Protein AF-0000000087168568 (afdb_homodimer)

Nearest PDB structures (foldseek):
  6n63-assembly1_A-2  TM=4.384E-01  e=2.753E+00  Bacillus thermotolerans
  8qae-assembly1_A  TM=3.469E-01  e=2.753E+00  synthetic construct
  3sf6-assembly1_A  TM=4.443E-01  e=7.501E+00  Mycolicibacterium smegmatis MC2 155
  2jj3-assembly1_A  TM=2.417E-01  e=4.918E+00  Homo sapiens
  8qae-assembly1_A  TM=5.395E-01  e=1.904E+00  synthetic construct

Structure (mmCIF, N/CA/C/O backbone):
data_AF-0000000087168568-model_v1
#
loop_
_entity.id
_entity.type
_entity.pdbx_description
1 polymer 'CASP-like protein'
#
loop_
_atom_site.group_PDB
_atom_site.id
_atom_site.type_symbol
_atom_site.label_atom_id
_atom_site.label_alt_id
_atom_site.label_comp_id
_atom_site.label_asym_id
_atom_site.label_entity_id
_atom_site.label_seq_id
_atom_site.pdbx_PDB_ins_code
_atom_site.Cartn_x
_atom_site.Cartn_y
_atom_site.Cartn_z
_atom_site.occupancy
_atom_site.B_iso_or_equiv
_atom_site.auth_seq_id
_atom_site.auth_comp_id
_atom_site.auth_asym_id
_atom_site.auth_atom_id
_atom_site.pdbx_PDB_model_num
ATOM 1 N N . MET A 1 1 ? -16.844 28.703 12.289 1 27.48 1 MET A N 1
ATOM 2 C CA . MET A 1 1 ? -17.359 27.781 13.289 1 27.48 1 MET A CA 1
ATOM 3 C C . MET A 1 1 ? -17.828 26.484 12.641 1 27.48 1 MET A C 1
ATOM 5 O O . MET A 1 1 ? -17.672 25.406 13.211 1 27.48 1 MET A O 1
ATOM 9 N N . ALA A 1 2 ? -18.562 26.578 11.523 1 35.03 2 ALA A N 1
ATOM 10 C CA . ALA A 1 2 ? -19.375 25.562 10.859 1 35.03 2 ALA A CA 1
ATOM 11 C C . ALA A 1 2 ? -18.5 24.516 10.188 1 35.03 2 ALA A C 1
ATOM 13 O O . ALA A 1 2 ? -18.891 23.359 10.055 1 35.03 2 ALA A O 1
ATOM 14 N N . PHE A 1 3 ? -17.438 24.906 9.469 1 35 3 PHE A N 1
ATOM 15 C CA . PHE A 1 3 ? -16.531 24.031 8.734 1 35 3 PHE A CA 1
ATOM 16 C C . PHE A 1 3 ? -15.875 23.016 9.672 1 35 3 PHE A C 1
ATOM 18 O O . PHE A 1 3 ? -15.469 21.938 9.242 1 35 3 PHE A O 1
ATOM 25 N N . TRP A 1 4 ? -15.547 23.375 10.961 1 39.78 4 TRP A N 1
ATOM 26 C CA . TRP A 1 4 ? -15.008 22.531 12.031 1 39.78 4 TRP A CA 1
ATOM 27 C C . TRP A 1 4 ? -16 21.453 12.422 1 39.78 4 TRP A C 1
ATOM 29 O O . TRP A 1 4 ? -15.609 20.312 12.727 1 39.78 4 TRP A O 1
ATOM 39 N N . ASN A 1 5 ? -17.328 21.734 12.523 1 45.47 5 ASN A N 1
ATOM 40 C CA . ASN A 1 5 ? -18.391 20.781 12.805 1 45.47 5 ASN A CA 1
ATOM 41 C C . ASN A 1 5 ? -18.625 19.828 11.633 1 45.47 5 ASN A C 1
ATOM 43 O O . ASN A 1 5 ? -19 18.672 11.828 1 45.47 5 ASN A O 1
ATOM 47 N N . SER A 1 6 ? -18.375 20.328 10.281 1 50.66 6 SER A N 1
ATOM 48 C CA . SER A 1 6 ? -18.547 19.656 9 1 50.66 6 SER A CA 1
ATOM 49 C C . SER A 1 6 ? -17.422 18.672 8.742 1 50.66 6 SER A C 1
ATOM 51 O O . SER A 1 6 ? -17.656 17.578 8.219 1 50.66 6 SER A O 1
ATOM 53 N N . PRO A 1 7 ? -16.234 19 9.156 1 58.81 7 PRO A N 1
ATOM 54 C CA . PRO A 1 7 ? -15.148 18.016 9.008 1 58.81 7 PRO A CA 1
ATOM 55 C C . PRO A 1 7 ? -15.383 16.75 9.836 1 58.81 7 PRO A C 1
ATOM 57 O O . PRO A 1 7 ? -15.047 15.648 9.398 1 58.81 7 PRO A O 1
ATOM 60 N N . SER A 1 8 ? -16.234 16.969 10.859 1 78.5 8 SER A N 1
ATOM 61 C CA . SER A 1 8 ? -16.469 15.82 11.719 1 78.5 8 SER A CA 1
ATOM 62 C C . SER A 1 8 ? -17.453 14.852 11.078 1 78.5 8 SER A C 1
ATOM 64 O O . SER A 1 8 ? -17.281 13.633 11.148 1 78.5 8 SER A O 1
ATOM 66 N N . LYS A 1 9 ? -18.5 15.523 10.328 1 86.12 9 LYS A N 1
ATOM 67 C CA . LYS A 1 9 ? -19.469 14.641 9.688 1 86.12 9 LYS A CA 1
ATOM 68 C C . LYS A 1 9 ? -18.828 13.859 8.547 1 86.12 9 LYS A C 1
ATOM 70 O O . LYS A 1 9 ? -19.109 12.672 8.367 1 86.12 9 LYS A O 1
ATOM 75 N N . VAL A 1 10 ? -18.016 14.57 7.797 1 91.38 10 VAL A N 1
ATOM 76 C CA . VAL A 1 10 ? -17.328 13.93 6.676 1 91.38 10 VAL A CA 1
ATOM 77 C C . VAL A 1 10 ? -16.406 12.828 7.191 1 91.38 10 VAL A C 1
ATOM 79 O O . VAL A 1 10 ? -16.391 11.719 6.648 1 91.38 10 VAL A O 1
ATOM 82 N N . THR A 1 11 ? -15.727 13.141 8.25 1 92.94 11 THR A N 1
ATOM 83 C CA . THR A 1 11 ? -14.805 12.164 8.836 1 92.94 11 THR A CA 1
ATOM 84 C C . THR A 1 11 ? -15.562 10.945 9.344 1 92.94 11 THR A C 1
ATOM 86 O O . THR A 1 11 ? -15.156 9.805 9.109 1 92.94 11 THR A O 1
ATOM 89 N N . LEU A 1 12 ? -16.703 11.211 9.922 1 92.75 12 LEU A N 1
ATOM 90 C CA . LEU A 1 12 ? -17.5 10.109 10.461 1 92.75 12 LEU A CA 1
ATOM 91 C C . LEU A 1 12 ? -18.109 9.281 9.328 1 92.75 12 LEU A C 1
ATOM 93 O O . LEU A 1 12 ? -18.172 8.055 9.414 1 92.75 12 LEU A O 1
ATOM 97 N N . SER A 1 13 ? -18.562 9.977 8.391 1 95.5 13 SER A N 1
ATOM 98 C CA . SER A 1 13 ? -19.156 9.273 7.254 1 95.5 13 SER A CA 1
ATOM 99 C C . SER A 1 13 ? -18.109 8.414 6.539 1 95.5 13 SER A C 1
ATOM 101 O O . SER A 1 13 ? -18.391 7.277 6.156 1 95.5 13 SER A O 1
ATOM 103 N N . LEU A 1 14 ? -16.922 8.93 6.387 1 97.44 14 LEU A N 1
ATOM 104 C CA . LEU A 1 14 ? -15.859 8.188 5.715 1 97.44 14 LEU A CA 1
ATOM 105 C C . LEU A 1 14 ? -15.438 6.98 6.539 1 97.44 14 LEU A C 1
ATOM 107 O O . LEU A 1 14 ? -15.156 5.91 5.992 1 97.44 14 LEU A O 1
ATOM 111 N N . ARG A 1 15 ? -15.43 7.145 7.809 1 97.12 15 ARG A N 1
ATOM 112 C CA . ARG A 1 15 ? -15.07 6.02 8.672 1 97.12 15 ARG A CA 1
ATOM 113 C C . ARG A 1 15 ? -16.141 4.941 8.641 1 97.12 15 ARG A C 1
ATOM 115 O O . ARG A 1 15 ? -15.836 3.75 8.578 1 97.12 15 ARG A O 1
ATOM 122 N N . GLY A 1 16 ? -17.344 5.391 8.688 1 96.81 16 GLY A N 1
ATOM 123 C CA . GLY A 1 16 ? -18.438 4.445 8.594 1 96.81 16 GLY A CA 1
ATOM 124 C C . GLY A 1 16 ? -18.453 3.674 7.285 1 96.81 16 GLY A C 1
ATOM 125 O O . GLY A 1 16 ? -18.656 2.457 7.281 1 96.81 16 GLY A O 1
ATOM 126 N N . LEU A 1 17 ? -18.25 4.41 6.223 1 98.19 17 LEU A N 1
ATOM 127 C CA . LEU A 1 17 ? -18.188 3.785 4.902 1 98.19 17 LEU A CA 1
ATOM 128 C C . LEU A 1 17 ? -17.031 2.791 4.82 1 98.19 17 LEU A C 1
ATOM 130 O O . LEU A 1 17 ? -17.188 1.693 4.281 1 98.19 17 LEU A O 1
ATOM 134 N N . SER A 1 18 ? -15.891 3.207 5.336 1 98.56 18 SER A N 1
ATOM 135 C CA . SER A 1 18 ? -14.734 2.316 5.355 1 98.56 18 SER A CA 1
ATOM 136 C C . SER A 1 18 ? -15.055 1.015 6.082 1 98.56 18 SER A C 1
ATOM 138 O O . SER A 1 18 ? -14.742 -0.071 5.586 1 98.56 18 SER A O 1
ATOM 140 N N . VAL A 1 19 ? -15.734 1.103 7.203 1 98.44 19 VAL A N 1
ATOM 141 C CA . VAL A 1 19 ? -16.062 -0.08 7.992 1 98.44 19 VAL A CA 1
ATOM 142 C C . VAL A 1 19 ? -17 -0.982 7.199 1 98.44 19 VAL A C 1
ATOM 144 O O . VAL A 1 19 ? -16.828 -2.203 7.172 1 98.44 19 VAL A O 1
ATOM 147 N N . LEU A 1 20 ? -17.922 -0.393 6.539 1 98.62 20 LEU A N 1
ATOM 148 C CA . LEU A 1 20 ? -18.875 -1.167 5.754 1 98.62 20 LEU A CA 1
ATOM 149 C C . LEU A 1 20 ? -18.172 -1.911 4.621 1 98.62 20 LEU A C 1
ATOM 151 O O . LEU A 1 20 ? -18.422 -3.1 4.406 1 98.62 20 LEU A O 1
ATOM 155 N N . PHE A 1 21 ? -17.328 -1.229 3.912 1 98.88 21 PHE A N 1
ATOM 156 C CA . PHE A 1 21 ? -16.562 -1.864 2.844 1 98.88 21 PHE A CA 1
ATOM 157 C C . PHE A 1 21 ? -15.703 -2.992 3.395 1 98.88 21 PHE A C 1
ATOM 159 O O . PHE A 1 21 ? -15.594 -4.055 2.781 1 98.88 21 PHE A O 1
ATOM 166 N N . LEU A 1 22 ? -15.117 -2.74 4.543 1 98.88 22 LEU A N 1
ATOM 167 C CA . LEU A 1 22 ? -14.195 -3.715 5.113 1 98.88 22 LEU A CA 1
ATOM 168 C C . LEU A 1 22 ? -14.945 -4.949 5.602 1 98.88 22 LEU A C 1
ATOM 170 O O . LEU A 1 22 ? -14.461 -6.074 5.441 1 98.88 22 LEU A O 1
ATOM 174 N N . ILE A 1 23 ? -16.125 -4.746 6.18 1 98.81 23 ILE A N 1
ATOM 175 C CA . ILE A 1 23 ? -16.922 -5.883 6.621 1 98.81 23 ILE A CA 1
ATOM 176 C C . ILE A 1 23 ? -17.344 -6.719 5.41 1 98.81 23 ILE A C 1
ATOM 178 O O . ILE A 1 23 ? -17.203 -7.941 5.422 1 98.81 23 ILE A O 1
ATOM 182 N N . ALA A 1 24 ? -17.75 -6.066 4.406 1 98.81 24 ALA A N 1
ATOM 183 C CA . ALA A 1 24 ? -18.141 -6.773 3.188 1 98.81 24 ALA A CA 1
ATOM 184 C C . ALA A 1 24 ? -16.969 -7.523 2.584 1 98.81 24 ALA A C 1
ATOM 186 O O . ALA A 1 24 ? -17.094 -8.672 2.164 1 98.81 24 ALA A O 1
ATOM 187 N N . SER A 1 25 ? -15.828 -6.898 2.535 1 98.81 25 SER A N 1
ATOM 188 C CA . SER A 1 25 ? -14.625 -7.523 1.995 1 98.81 25 SER A CA 1
ATOM 189 C C . SER A 1 25 ? -14.258 -8.781 2.771 1 98.81 25 SER A C 1
ATOM 191 O O . SER A 1 25 ? -13.984 -9.828 2.178 1 98.81 25 SER A O 1
ATOM 193 N N . THR A 1 26 ? -14.266 -8.688 4.082 1 98.62 26 THR A N 1
ATOM 194 C CA . THR A 1 26 ? -13.852 -9.812 4.922 1 98.62 26 THR A CA 1
ATOM 195 C C . THR A 1 26 ? -14.875 -10.938 4.848 1 98.62 26 THR A C 1
ATOM 197 O O . THR A 1 26 ? -14.508 -12.117 4.828 1 98.62 26 THR A O 1
ATOM 200 N N . ILE A 1 27 ? -16.172 -10.586 4.77 1 98.5 27 ILE A N 1
ATOM 201 C CA . ILE A 1 27 ? -17.219 -11.602 4.652 1 98.5 27 ILE A CA 1
ATOM 202 C C . ILE A 1 27 ? -17.047 -12.359 3.338 1 98.5 27 ILE A C 1
ATOM 204 O O . ILE A 1 27 ? -17.141 -13.594 3.309 1 98.5 27 ILE A O 1
ATOM 208 N N . LEU A 1 28 ? -16.781 -11.641 2.246 1 98.31 28 LEU A N 1
ATOM 209 C CA . LEU A 1 28 ? -16.609 -12.281 0.948 1 98.31 28 LEU A CA 1
ATOM 210 C C . LEU A 1 28 ? -15.461 -13.289 0.995 1 98.31 28 LEU A C 1
ATOM 212 O O . LEU A 1 28 ? -15.562 -14.375 0.417 1 98.31 28 LEU A O 1
ATOM 216 N N . LEU A 1 29 ? -14.391 -12.969 1.719 1 97.38 29 LEU A N 1
ATOM 217 C CA . LEU A 1 29 ? -13.25 -13.875 1.796 1 97.38 29 LEU A CA 1
ATOM 218 C C . LEU A 1 29 ? -13.602 -15.125 2.602 1 97.38 29 LEU A C 1
ATOM 220 O O . LEU A 1 29 ? -13.234 -16.234 2.223 1 97.38 29 LEU A O 1
ATOM 224 N N . ILE A 1 30 ? -14.344 -14.961 3.631 1 96.44 30 ILE A N 1
ATOM 225 C CA . ILE A 1 30 ? -14.68 -16.062 4.527 1 96.44 30 ILE A CA 1
ATOM 226 C C . ILE A 1 30 ? -15.594 -17.047 3.816 1 96.44 30 ILE A C 1
ATOM 228 O O . ILE A 1 30 ? -15.469 -18.266 3.994 1 96.44 30 ILE A O 1
ATOM 232 N N . VAL A 1 31 ? -16.422 -16.562 2.971 1 95.38 31 VAL A N 1
ATOM 233 C CA . VAL A 1 31 ? -17.438 -17.422 2.369 1 95.38 31 VAL A CA 1
ATOM 234 C C . VAL A 1 31 ? -16.906 -18.016 1.065 1 95.38 31 VAL A C 1
ATOM 236 O O . VAL A 1 31 ? -17.469 -18.969 0.53 1 95.38 31 VAL A O 1
ATOM 239 N N . ASP A 1 32 ? -15.859 -17.359 0.549 1 93.88 32 ASP A N 1
ATOM 240 C CA . ASP A 1 32 ? -15.281 -17.812 -0.715 1 93.88 32 ASP A CA 1
ATOM 241 C C . ASP A 1 32 ? -14.594 -19.156 -0.559 1 93.88 32 ASP A C 1
ATOM 243 O O . ASP A 1 32 ? -13.5 -19.25 0.013 1 93.88 32 ASP A O 1
ATOM 247 N N . LYS A 1 33 ? -15.242 -20.141 -1 1 91.31 33 LYS A N 1
ATOM 248 C CA . LYS A 1 33 ? -14.695 -21.5 -0.973 1 91.31 33 LYS A CA 1
ATOM 249 C C . LYS A 1 33 ? -15 -22.234 -2.273 1 91.31 33 LYS A C 1
ATOM 251 O O . LYS A 1 33 ? -15.992 -21.953 -2.945 1 91.31 33 LYS A O 1
ATOM 256 N N . HIS A 1 34 ? -14.008 -22.953 -2.648 1 87.25 34 HIS A N 1
ATOM 257 C CA . HIS A 1 34 ? -14.188 -23.859 -3.775 1 87.25 34 HIS A CA 1
ATOM 258 C C . HIS A 1 34 ? -13.844 -25.297 -3.389 1 87.25 34 HIS A C 1
ATOM 260 O O . HIS A 1 34 ? -12.82 -25.531 -2.734 1 87.25 34 HIS A O 1
ATOM 266 N N . SER A 1 35 ? -14.758 -26.172 -3.604 1 83.38 35 SER A N 1
ATOM 267 C CA . SER A 1 35 ? -14.508 -27.578 -3.33 1 83.38 35 SER A CA 1
ATOM 268 C C . SER A 1 35 ? -14.742 -28.438 -4.574 1 83.38 35 SER A C 1
ATOM 270 O O . SER A 1 35 ? -15.664 -28.172 -5.352 1 83.38 35 SER A O 1
ATOM 272 N N . ASN A 1 36 ? -13.68 -29.219 -4.879 1 75.12 36 ASN A N 1
ATOM 273 C CA . ASN A 1 36 ? -13.859 -30.234 -5.922 1 75.12 36 ASN A CA 1
ATOM 274 C C . ASN A 1 36 ? -13.594 -31.641 -5.395 1 75.12 36 ASN A C 1
ATOM 276 O O . ASN A 1 36 ? -13.523 -31.844 -4.184 1 75.12 36 ASN A O 1
ATOM 280 N N . ASP A 1 37 ? -13.594 -32.625 -6.293 1 70.62 37 ASP A N 1
ATOM 281 C CA . ASP A 1 37 ? -13.445 -34.031 -5.926 1 70.62 37 ASP A CA 1
ATOM 282 C C . ASP A 1 37 ? -12.086 -34.281 -5.273 1 70.62 37 ASP A C 1
ATOM 284 O O . ASP A 1 37 ? -11.922 -35.25 -4.539 1 70.62 37 ASP A O 1
ATOM 288 N N . TYR A 1 38 ? -11.156 -33.375 -5.438 1 67.25 38 TYR A N 1
ATOM 289 C CA . TYR A 1 38 ? -9.789 -33.594 -5.008 1 67.25 38 TYR A CA 1
ATOM 290 C C . TYR A 1 38 ? -9.438 -32.781 -3.781 1 67.25 38 TYR A C 1
ATOM 292 O O . TYR A 1 38 ? -8.375 -32.938 -3.186 1 67.25 38 TYR A O 1
ATOM 300 N N . GLY A 1 39 ? -10.43 -31.906 -3.354 1 75.38 39 GLY A N 1
ATOM 301 C CA . GLY A 1 39 ? -10.156 -31.094 -2.178 1 75.38 39 GLY A CA 1
ATOM 302 C C . GLY A 1 39 ? -10.789 -29.719 -2.24 1 75.38 39 GLY A C 1
ATOM 303 O O . GLY A 1 39 ? -11.609 -29.453 -3.121 1 75.38 39 GLY A O 1
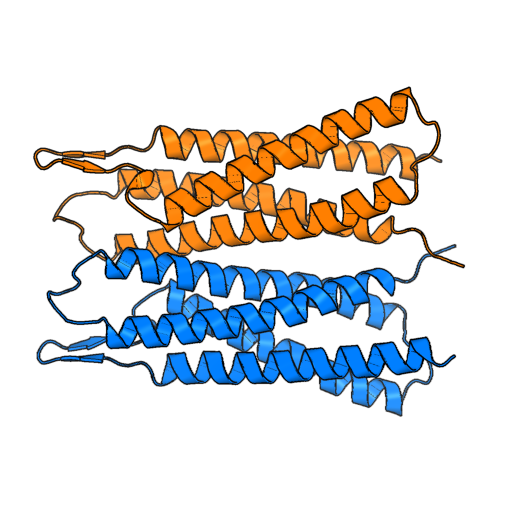ATOM 304 N N . GLY A 1 40 ? -10.625 -29 -1.137 1 82.5 40 GLY A N 1
ATOM 305 C CA . GLY A 1 40 ? -11.211 -27.672 -1.06 1 82.5 40 GLY A CA 1
ATOM 306 C C . GLY A 1 40 ? -10.18 -26.578 -0.839 1 82.5 40 GLY A C 1
ATOM 307 O O . GLY A 1 40 ? -9.125 -26.828 -0.259 1 82.5 40 GLY A O 1
ATOM 308 N N . ILE A 1 41 ? -10.469 -25.562 -1.616 1 86.06 41 ILE A N 1
ATOM 309 C CA . ILE A 1 41 ? -9.609 -24.391 -1.447 1 86.06 41 ILE A CA 1
ATOM 310 C C . ILE A 1 41 ? -10.414 -23.234 -0.846 1 86.06 41 ILE A C 1
ATOM 312 O O . ILE A 1 41 ? -11.586 -23.047 -1.189 1 86.06 41 ILE A O 1
ATOM 316 N N . ASN A 1 42 ? -9.828 -22.688 0.149 1 90.81 42 ASN A N 1
ATOM 317 C CA . ASN A 1 42 ? -10.391 -21.469 0.727 1 90.81 42 ASN A CA 1
ATOM 318 C C . ASN A 1 42 ? -9.344 -20.359 0.839 1 90.81 42 ASN A C 1
ATOM 320 O O . ASN A 1 42 ? -8.234 -20.5 0.323 1 90.81 42 ASN A O 1
ATOM 324 N N . TYR A 1 43 ? -9.773 -19.219 1.459 1 91.12 43 TYR A N 1
ATOM 325 C CA . TYR A 1 43 ? -8.906 -18.047 1.45 1 91.12 43 TYR A CA 1
ATOM 326 C C . TYR A 1 43 ? -7.629 -18.297 2.246 1 91.12 43 TYR A C 1
ATOM 328 O O . TYR A 1 43 ? -6.625 -17.609 2.062 1 91.12 43 TYR A O 1
ATOM 336 N N . THR A 1 44 ? -7.574 -19.328 3.137 1 92.19 44 THR A N 1
ATOM 337 C CA . THR A 1 44 ? -6.414 -19.594 3.979 1 92.19 44 THR A CA 1
ATOM 338 C C . THR A 1 44 ? -5.324 -20.312 3.188 1 92.19 44 THR A C 1
ATOM 340 O O . THR A 1 44 ? -4.188 -20.438 3.65 1 92.19 44 THR A O 1
ATOM 343 N N . TYR A 1 45 ? -5.652 -20.734 2.037 1 90.56 45 TYR A N 1
ATOM 344 C CA . TYR A 1 45 ? -4.688 -21.453 1.216 1 90.56 45 TYR A CA 1
ATOM 345 C C . TYR A 1 45 ? -3.615 -20.516 0.68 1 90.56 45 TYR A C 1
ATOM 347 O O . TYR A 1 45 ? -2.445 -20.891 0.576 1 90.56 45 TYR A O 1
ATOM 355 N N . PHE A 1 46 ? -3.996 -19.312 0.369 1 92.31 46 PHE A N 1
ATOM 356 C CA . PHE A 1 46 ? -3.072 -18.344 -0.212 1 92.31 46 PHE A CA 1
ATOM 357 C C . PHE A 1 46 ? -2.643 -17.312 0.826 1 92.31 46 PHE A C 1
ATOM 359 O O . PHE A 1 46 ? -3.473 -16.812 1.581 1 92.31 46 PHE A O 1
ATOM 366 N N . PHE A 1 47 ? -1.398 -17.016 0.844 1 95.38 47 PHE A N 1
ATOM 367 C CA . PHE A 1 47 ? -0.861 -15.992 1.743 1 95.38 47 PHE A CA 1
ATOM 368 C C . PHE A 1 47 ? -1.495 -14.633 1.468 1 95.38 47 PHE A C 1
ATOM 370 O O . PHE A 1 47 ? -1.875 -13.922 2.398 1 95.38 47 PHE A O 1
ATOM 377 N N . SER A 1 48 ? -1.578 -14.219 0.214 1 96.81 48 SER A N 1
ATOM 378 C CA . SER A 1 48 ? -2.105 -12.914 -0.175 1 96.81 48 SER A CA 1
ATOM 379 C C . SER A 1 48 ? -3.533 -12.727 0.327 1 96.81 48 SER A C 1
ATOM 381 O O . SER A 1 48 ? -3.9 -11.641 0.773 1 96.81 48 SER A O 1
ATOM 383 N N . TYR A 1 49 ? -4.312 -13.82 0.302 1 96.38 49 TYR A N 1
ATOM 384 C CA . TYR A 1 49 ? -5.68 -13.75 0.802 1 96.38 49 TYR A CA 1
ATOM 385 C C . TYR A 1 49 ? -5.699 -13.602 2.318 1 96.38 49 TYR A C 1
ATOM 387 O O . TYR A 1 49 ? -6.488 -12.828 2.863 1 96.38 49 TYR A O 1
ATOM 395 N N . LYS A 1 50 ? -4.855 -14.336 2.945 1 97.38 50 LYS A N 1
ATOM 396 C CA . LYS A 1 50 ? -4.758 -14.227 4.398 1 97.38 50 LYS A CA 1
ATOM 397 C C . LYS A 1 50 ? -4.344 -12.812 4.812 1 97.38 50 LYS A C 1
ATOM 399 O O . LYS A 1 50 ? -4.867 -12.266 5.785 1 97.38 50 LYS A O 1
ATOM 404 N N . TYR A 1 51 ? -3.414 -12.367 4.062 1 98.19 51 TYR A N 1
ATOM 405 C CA . TYR A 1 51 ? -2.943 -11.008 4.32 1 98.19 51 TYR A CA 1
ATOM 406 C C . TYR A 1 51 ? -4.055 -9.992 4.082 1 98.19 51 TYR A C 1
ATOM 408 O O . TYR A 1 51 ? -4.27 -9.094 4.898 1 98.19 51 TYR A O 1
ATOM 416 N N . MET A 1 52 ? -4.746 -10.109 2.99 1 98.19 52 MET A N 1
ATOM 417 C CA . MET A 1 52 ? -5.883 -9.242 2.686 1 98.19 52 MET A CA 1
ATOM 418 C C . MET A 1 52 ? -6.922 -9.289 3.803 1 98.19 52 MET A C 1
ATOM 420 O O . MET A 1 52 ? -7.414 -8.258 4.25 1 98.19 52 MET A O 1
ATOM 424 N N . PHE A 1 53 ? -7.211 -10.516 4.293 1 98.25 53 PHE A N 1
ATOM 425 C CA . PHE A 1 53 ? -8.164 -10.688 5.383 1 98.25 53 PHE A CA 1
ATOM 426 C C . PHE A 1 53 ? -7.672 -9.992 6.648 1 98.25 53 PHE A C 1
ATOM 428 O O . PHE A 1 53 ? -8.422 -9.25 7.281 1 98.25 53 PHE A O 1
ATOM 435 N N . GLY A 1 54 ? -6.43 -10.195 6.945 1 98.62 54 GLY A N 1
ATOM 436 C CA . GLY A 1 54 ? -5.859 -9.586 8.133 1 98.62 54 GLY A CA 1
ATOM 437 C C . GLY A 1 54 ? -5.895 -8.07 8.094 1 98.62 54 GLY A C 1
ATOM 438 O O . GLY A 1 54 ? -6.211 -7.426 9.102 1 98.62 54 GLY A O 1
ATOM 439 N N . THR A 1 55 ? -5.562 -7.496 6.941 1 98.81 55 THR A N 1
ATOM 440 C CA . THR A 1 55 ? -5.594 -6.043 6.828 1 98.81 55 THR A CA 1
ATOM 441 C C . THR A 1 55 ? -7.016 -5.516 6.98 1 98.81 55 THR A C 1
ATOM 443 O O . THR A 1 55 ? -7.23 -4.445 7.551 1 98.81 55 THR A O 1
ATOM 446 N N . GLY A 1 56 ? -8.008 -6.293 6.465 1 98.81 56 GLY A N 1
ATOM 447 C CA . GLY A 1 56 ? -9.398 -5.922 6.66 1 98.81 56 GLY A CA 1
ATOM 448 C C . GLY A 1 56 ? -9.805 -5.875 8.125 1 98.81 56 GLY A C 1
ATOM 449 O O . GLY A 1 56 ? -10.445 -4.918 8.562 1 98.81 56 GLY A O 1
ATOM 450 N N . VAL A 1 57 ? -9.336 -6.832 8.836 1 98.75 57 VAL A N 1
ATOM 451 C CA . VAL A 1 57 ? -9.688 -6.938 10.25 1 98.75 57 VAL A CA 1
ATOM 452 C C . VAL A 1 57 ? -9.055 -5.781 11.031 1 98.75 57 VAL A C 1
ATOM 454 O O . VAL A 1 57 ? -9.711 -5.16 11.867 1 98.75 57 VAL A O 1
ATOM 457 N N . ILE A 1 58 ? -7.836 -5.477 10.703 1 98.75 58 ILE A N 1
ATOM 458 C CA . ILE A 1 58 ? -7.152 -4.359 11.344 1 98.75 58 ILE A CA 1
ATOM 459 C C . ILE A 1 58 ? -7.879 -3.055 11.031 1 98.75 58 ILE A C 1
ATOM 461 O O . ILE A 1 58 ? -8.07 -2.215 11.906 1 98.75 58 ILE A O 1
ATOM 465 N N . GLY A 1 59 ? -8.273 -2.904 9.766 1 98.75 59 GLY A N 1
ATOM 466 C CA . GLY A 1 59 ? -9 -1.707 9.367 1 98.75 59 GLY A CA 1
ATOM 467 C C . GLY A 1 59 ? -10.328 -1.547 10.078 1 98.75 59 GLY A C 1
ATOM 468 O O . GLY A 1 59 ? -10.695 -0.44 10.484 1 98.75 59 GLY A O 1
ATOM 469 N N . ILE A 1 60 ? -11.039 -2.631 10.242 1 98.69 60 ILE A N 1
ATOM 470 C CA . ILE A 1 60 ? -12.312 -2.598 10.945 1 98.69 60 ILE A CA 1
ATOM 471 C C . ILE A 1 60 ? -12.094 -2.166 12.398 1 98.69 60 ILE A C 1
ATOM 473 O O . ILE A 1 60 ? -12.758 -1.256 12.891 1 98.69 60 ILE A O 1
ATOM 477 N N . ALA A 1 61 ? -11.141 -2.842 13.008 1 98.25 61 ALA A N 1
ATOM 478 C CA . ALA A 1 61 ? -10.875 -2.543 14.414 1 98.25 61 ALA A CA 1
ATOM 479 C C . ALA A 1 61 ? -10.492 -1.075 14.602 1 98.25 61 ALA A C 1
ATOM 481 O O . ALA A 1 61 ? -11.047 -0.392 15.469 1 98.25 61 ALA A O 1
ATOM 482 N N . TYR A 1 62 ? -9.688 -0.561 13.75 1 98.12 62 TYR A N 1
ATOM 483 C CA . TYR A 1 62 ? -9.195 0.804 13.898 1 98.12 62 TYR A CA 1
ATOM 484 C C . TYR A 1 62 ? -10.312 1.815 13.656 1 98.12 62 TYR A C 1
ATOM 486 O O . TYR A 1 62 ? -10.516 2.729 14.461 1 98.12 62 TYR A O 1
ATOM 494 N N . ASN A 1 63 ? -10.977 1.663 12.508 1 97.12 63 ASN A N 1
ATOM 495 C CA . ASN A 1 63 ? -12.008 2.631 12.172 1 97.12 63 ASN A CA 1
ATOM 496 C C . ASN A 1 63 ? -13.172 2.58 13.156 1 97.12 63 ASN A C 1
ATOM 498 O O . ASN A 1 63 ? -13.758 3.613 13.484 1 97.12 63 ASN A O 1
ATOM 502 N N . PHE A 1 64 ? -13.406 1.409 13.625 1 94 64 PHE A N 1
ATOM 503 C CA . PHE A 1 64 ? -14.469 1.265 14.617 1 94 64 PHE A CA 1
ATOM 504 C C . PHE A 1 64 ? -14.062 1.917 15.938 1 94 64 PHE A C 1
ATOM 506 O O . PHE A 1 64 ? -14.867 2.611 16.562 1 94 64 PHE A O 1
ATOM 513 N N . LEU A 1 65 ? -12.836 1.747 16.375 1 94.31 65 LEU A N 1
ATOM 514 C CA . LEU A 1 65 ? -12.336 2.379 17.578 1 94.31 65 LEU A CA 1
ATOM 515 C C . LEU A 1 65 ? -12.328 3.898 17.438 1 94.31 65 LEU A C 1
ATOM 517 O O . LEU A 1 65 ? -12.617 4.613 18.406 1 94.31 65 LEU A O 1
ATOM 521 N N . GLN A 1 66 ? -12.055 4.309 16.297 1 93.31 66 GLN A N 1
ATOM 522 C CA . GLN A 1 66 ? -12.031 5.75 16.047 1 93.31 66 GLN A CA 1
ATOM 523 C C . GLN A 1 66 ? -13.438 6.336 16.125 1 93.31 66 GLN A C 1
ATOM 525 O O . GLN A 1 66 ? -13.633 7.449 16.609 1 93.31 66 GLN A O 1
ATOM 530 N N . ILE A 1 67 ? -14.398 5.648 15.656 1 91.12 67 ILE A N 1
ATOM 531 C CA . ILE A 1 67 ? -15.789 6.098 15.734 1 91.12 67 ILE A CA 1
ATOM 532 C C . ILE A 1 67 ? -16.219 6.176 17.203 1 91.12 67 ILE A C 1
ATOM 534 O O . ILE A 1 67 ? -16.812 7.168 17.625 1 91.12 67 ILE A O 1
ATOM 538 N N . ILE A 1 68 ? -15.844 5.223 17.969 1 89.12 68 ILE A N 1
ATOM 539 C CA . ILE A 1 68 ? -16.203 5.191 19.391 1 89.12 68 ILE A CA 1
ATOM 540 C C . ILE A 1 68 ? -15.492 6.316 20.125 1 89.12 68 ILE A C 1
ATOM 542 O O . ILE A 1 68 ? -16.094 7.012 20.953 1 89.12 68 ILE A O 1
ATOM 546 N N . SER A 1 69 ? -14.234 6.434 19.828 1 86.19 69 SER A N 1
ATOM 547 C CA . SER A 1 69 ? -13.438 7.477 20.469 1 86.19 69 SER A CA 1
ATOM 548 C C . SER A 1 69 ? -14 8.859 20.172 1 86.19 69 SER A C 1
ATOM 550 O O . SER A 1 69 ? -14.023 9.727 21.047 1 86.19 69 SER A O 1
ATOM 552 N N . PHE A 1 70 ? -14.359 9.008 18.953 1 81.75 70 PHE A N 1
ATOM 553 C CA . PHE A 1 70 ? -14.945 10.281 18.562 1 81.75 70 PHE A CA 1
ATOM 554 C C . PHE A 1 70 ? -16.234 10.547 19.344 1 81.75 70 PHE A C 1
ATOM 556 O O . PHE A 1 70 ? -16.453 11.664 19.812 1 81.75 70 PHE A O 1
ATOM 563 N N . ALA A 1 71 ? -17.016 9.578 19.5 1 78.81 71 ALA A N 1
ATOM 564 C CA . ALA A 1 71 ? -18.281 9.719 20.234 1 78.81 71 ALA A CA 1
ATOM 565 C C . ALA A 1 71 ? -18.031 10.023 21.703 1 78.81 71 ALA A C 1
ATOM 567 O O . ALA A 1 71 ? -18.703 10.891 22.281 1 78.81 71 ALA A O 1
ATOM 568 N N . ILE A 1 72 ? -17.031 9.453 22.234 1 79.62 72 ILE A N 1
ATOM 569 C CA . ILE A 1 72 ? -16.734 9.633 23.656 1 79.62 72 ILE A CA 1
ATOM 570 C C . ILE A 1 72 ? -16.141 11.023 23.875 1 79.62 72 ILE A C 1
ATOM 572 O O . ILE A 1 72 ? -16.516 11.727 24.812 1 79.62 72 ILE A O 1
ATOM 576 N N . CYS A 1 73 ? -15.195 11.367 23.031 1 74.5 73 CYS A N 1
ATOM 577 C CA . CYS A 1 73 ? -14.539 12.664 23.172 1 74.5 73 CYS A CA 1
ATOM 578 C C . CYS A 1 73 ? -15.539 13.805 23.016 1 74.5 73 CYS A C 1
ATOM 580 O O . CYS A 1 73 ? -15.461 14.812 23.719 1 74.5 73 CYS A O 1
ATOM 582 N N . ARG A 1 74 ? -16.453 13.758 22.156 1 73 74 ARG A N 1
ATOM 583 C CA . ARG A 1 74 ? -17.469 14.773 21.953 1 73 74 ARG A CA 1
ATOM 584 C C . ARG A 1 74 ? -18.391 14.891 23.172 1 73 74 ARG A C 1
ATOM 586 O O . ARG A 1 74 ? -18.859 15.984 23.484 1 73 74 ARG A O 1
ATOM 593 N N . MET A 1 75 ? -18.453 13.758 23.797 1 69.38 75 MET A N 1
ATOM 594 C CA . MET A 1 75 ? -19.312 13.75 24.969 1 69.38 75 MET A CA 1
ATOM 595 C C . MET A 1 75 ? -18.594 14.305 26.188 1 69.38 75 MET A C 1
ATOM 597 O O . MET A 1 75 ? -19.188 14.992 27.016 1 69.38 75 MET A O 1
ATOM 601 N N . LEU A 1 76 ? -17.328 14.016 26.188 1 68.88 76 LEU A N 1
ATOM 602 C CA . LEU A 1 76 ? -16.609 14.289 27.438 1 68.88 76 LEU A CA 1
ATOM 603 C C . LEU A 1 76 ? -15.789 15.57 27.312 1 68.88 76 LEU A C 1
ATOM 605 O O . LEU A 1 76 ? -15.508 16.219 28.312 1 68.88 76 LEU A O 1
ATOM 609 N N . MET A 1 77 ? -15.141 15.711 26.203 1 62.38 77 MET A N 1
ATOM 610 C CA . MET A 1 77 ? -14.141 16.766 26.141 1 62.38 77 MET A CA 1
ATOM 611 C C . MET A 1 77 ? -14.547 17.828 25.125 1 62.38 77 MET A C 1
ATOM 613 O O . MET A 1 77 ? -15.164 17.516 24.094 1 62.38 77 MET A O 1
ATOM 617 N N . ASP A 1 78 ? -14.836 19.062 25.406 1 59.5 78 ASP A N 1
ATOM 618 C CA . ASP A 1 78 ? -15.219 20.188 24.547 1 59.5 78 ASP A CA 1
ATOM 619 C C . ASP A 1 78 ? -14.234 20.344 23.391 1 59.5 78 ASP A C 1
ATOM 621 O O . ASP A 1 78 ? -14.609 20.797 22.312 1 59.5 78 ASP A O 1
ATOM 625 N N . ASN A 1 79 ? -12.758 20.078 23.672 1 58.88 79 ASN A N 1
ATOM 626 C CA . ASN A 1 79 ? -11.797 20.438 22.625 1 58.88 79 ASN A CA 1
ATOM 627 C C . ASN A 1 79 ? -10.969 19.234 22.188 1 58.88 79 ASN A C 1
ATOM 629 O O . ASN A 1 79 ? -10.633 18.375 23 1 58.88 79 ASN A O 1
ATOM 633 N N . ASP A 1 80 ? -10.836 19.172 20.938 1 62.19 80 ASP A N 1
ATOM 634 C CA . ASP A 1 80 ? -9.945 18.156 20.375 1 62.19 80 ASP A CA 1
ATOM 635 C C . ASP A 1 80 ? -8.531 18.328 20.938 1 62.19 80 ASP A C 1
ATOM 637 O O . ASP A 1 80 ? -7.93 19.391 20.812 1 62.19 80 ASP A O 1
ATOM 641 N N . SER A 1 81 ? -8.023 17.391 21.812 1 76 81 SER A N 1
ATOM 642 C CA . SER A 1 81 ? -6.668 17.375 22.359 1 76 81 SER A CA 1
ATOM 643 C C . SER A 1 81 ? -5.633 17.156 21.266 1 76 81 SER A C 1
ATOM 645 O O . SER A 1 81 ? -5.926 16.516 20.25 1 76 81 SER A O 1
ATOM 647 N N . ASP A 1 82 ? -4.566 17.844 21.375 1 82.06 82 ASP A N 1
ATOM 648 C CA . ASP A 1 82 ? -3.428 17.672 20.484 1 82.06 82 ASP A CA 1
ATOM 649 C C . ASP A 1 82 ? -3.051 16.203 20.359 1 82.06 82 ASP A C 1
ATOM 651 O O . ASP A 1 82 ? -2.686 15.742 19.266 1 82.06 82 ASP A O 1
ATOM 655 N N . VAL A 1 83 ? -3.246 15.492 21.453 1 82.94 83 VAL A N 1
ATOM 656 C CA . VAL A 1 83 ? -2.881 14.078 21.469 1 82.94 83 VAL A CA 1
ATOM 657 C C . VAL A 1 83 ? -3.816 13.289 20.562 1 82.94 83 VAL A C 1
ATOM 659 O O . VAL A 1 83 ? -3.369 12.43 19.797 1 82.94 83 VAL A O 1
ATOM 662 N N . TYR A 1 84 ? -5 13.625 20.578 1 83.88 84 TYR A N 1
ATOM 663 C CA . TYR A 1 84 ? -5.984 12.953 19.734 1 83.88 84 TYR A CA 1
ATOM 664 C C . TYR A 1 84 ? -5.691 13.203 18.266 1 83.88 84 TYR A C 1
ATOM 666 O O . TYR A 1 84 ? -5.781 12.281 17.438 1 83.88 84 TYR A O 1
ATOM 674 N N . SER A 1 85 ? -5.32 14.359 18 1 86.31 85 SER A N 1
ATOM 675 C CA . SER A 1 85 ? -5.012 14.711 16.609 1 86.31 85 SER A CA 1
ATOM 676 C C . SER A 1 85 ? -3.787 13.953 16.109 1 86.31 85 SER A C 1
ATOM 678 O O . SER A 1 85 ? -3.729 13.555 14.945 1 86.31 85 SER A O 1
ATOM 680 N N . LEU A 1 86 ? -2.85 13.734 17 1 89.25 86 LEU A N 1
ATOM 681 C CA . LEU A 1 86 ? -1.658 12.984 16.641 1 89.25 86 LEU A CA 1
ATOM 682 C C . LEU A 1 86 ? -1.995 11.508 16.422 1 89.25 86 LEU A C 1
ATOM 684 O O . LEU A 1 86 ? -1.502 10.891 15.477 1 89.25 86 LEU A O 1
ATOM 688 N N . ILE A 1 87 ? -2.834 10.961 17.219 1 90.06 87 ILE A N 1
ATOM 689 C CA . ILE A 1 87 ? -3.246 9.57 17.094 1 90.06 87 ILE A CA 1
ATOM 690 C C . ILE A 1 87 ? -4.012 9.375 15.781 1 90.06 87 ILE A C 1
ATOM 692 O O . ILE A 1 87 ? -3.807 8.383 15.078 1 90.06 87 ILE A O 1
ATOM 696 N N . GLU A 1 88 ? -4.801 10.336 15.484 1 92 88 GLU A N 1
ATOM 697 C CA . GLU A 1 88 ? -5.539 10.273 14.227 1 92 88 GLU A CA 1
ATOM 698 C C . GLU A 1 88 ? -4.598 10.375 13.023 1 92 88 GLU A C 1
ATOM 700 O O . GLU A 1 88 ? -4.762 9.664 12.039 1 92 88 GLU A O 1
ATOM 705 N N . PHE A 1 89 ? -3.678 11.211 13.195 1 93.31 89 PHE A N 1
ATOM 706 C CA . PHE A 1 89 ? -2.754 11.445 12.086 1 93.31 89 PHE A CA 1
ATOM 707 C C . PHE A 1 89 ? -1.932 10.195 11.797 1 93.31 89 PHE A C 1
ATOM 709 O O . PHE A 1 89 ? -1.945 9.68 10.68 1 93.31 89 PHE A O 1
ATOM 716 N N . TYR A 1 90 ? -1.303 9.641 12.75 1 95.69 90 TYR A N 1
ATOM 717 C CA . TYR A 1 90 ? -0.448 8.477 12.539 1 95.69 90 TYR A CA 1
ATOM 718 C C . TYR A 1 90 ? -1.281 7.227 12.289 1 95.69 90 TYR A C 1
ATOM 720 O O . TYR A 1 90 ? -0.899 6.367 11.492 1 95.69 90 TYR A O 1
ATOM 728 N N . GLY A 1 91 ? -2.359 7.129 13 1 97.19 91 GLY A N 1
ATOM 729 C CA . GLY A 1 91 ? -3.232 5.98 12.812 1 97.19 91 GLY A CA 1
ATOM 730 C C . GLY A 1 91 ? -3.834 5.906 11.422 1 97.19 91 GLY A C 1
ATOM 731 O O . GLY A 1 91 ? -3.793 4.855 10.781 1 97.19 91 GLY A O 1
ATOM 732 N N . ASP A 1 92 ? -4.383 7.062 10.977 1 97.38 92 ASP A N 1
ATOM 733 C CA . ASP A 1 92 ? -4.965 7.102 9.641 1 97.38 92 ASP A CA 1
ATOM 734 C C . ASP A 1 92 ? -3.916 6.785 8.578 1 97.38 92 ASP A C 1
ATOM 736 O O . ASP A 1 92 ? -4.199 6.074 7.609 1 97.38 92 ASP A O 1
ATOM 740 N N . LYS A 1 93 ? -2.771 7.309 8.742 1 97.44 93 LYS A N 1
ATOM 741 C CA . LYS A 1 93 ? -1.694 7.066 7.789 1 97.44 93 LYS A CA 1
ATOM 742 C C . LYS A 1 93 ? -1.278 5.598 7.789 1 97.44 93 LYS A C 1
ATOM 744 O O . LYS A 1 93 ? -1.232 4.957 6.738 1 97.44 93 LYS A O 1
ATOM 749 N N . ALA A 1 94 ? -1.063 4.984 8.898 1 98.19 94 ALA A N 1
ATOM 750 C CA . ALA A 1 94 ? -0.617 3.6 9.016 1 98.19 94 ALA A CA 1
ATOM 751 C C . ALA A 1 94 ? -1.673 2.637 8.484 1 98.19 94 ALA A C 1
ATOM 753 O O . ALA A 1 94 ? -1.36 1.736 7.699 1 98.19 94 ALA A O 1
ATOM 754 N N . VAL A 1 95 ? -2.867 2.852 8.875 1 98.69 95 VAL A N 1
ATOM 755 C CA . VAL A 1 95 ? -3.936 1.94 8.484 1 98.69 95 VAL A CA 1
ATOM 756 C C . VAL A 1 95 ? -4.199 2.074 6.984 1 98.69 95 VAL A C 1
ATOM 758 O O . VAL A 1 95 ? -4.5 1.087 6.309 1 98.69 95 VAL A O 1
ATOM 761 N N . SER A 1 96 ? -4.066 3.326 6.477 1 98.62 96 SER A N 1
ATOM 762 C CA . SER A 1 96 ? -4.25 3.48 5.039 1 98.62 96 SER A CA 1
ATOM 763 C C . SER A 1 96 ? -3.213 2.678 4.258 1 98.62 96 SER A C 1
ATOM 765 O O . SER A 1 96 ? -3.535 2.062 3.24 1 98.62 96 SER A O 1
ATOM 767 N N . TYR A 1 97 ? -1.977 2.59 4.727 1 98.75 97 TYR A N 1
ATOM 768 C CA . TYR A 1 97 ? -0.958 1.768 4.086 1 98.75 97 TYR A CA 1
ATOM 769 C C . TYR A 1 97 ? -1.303 0.287 4.195 1 98.75 97 TYR A C 1
ATOM 771 O O . TYR A 1 97 ? -1.138 -0.468 3.232 1 98.75 97 TYR A O 1
ATOM 779 N N . ILE A 1 98 ? -1.733 -0.073 5.363 1 98.81 98 ILE A N 1
ATOM 780 C CA . ILE A 1 98 ? -2.074 -1.47 5.613 1 98.81 98 ILE A CA 1
ATOM 781 C C . ILE A 1 98 ? -3.182 -1.908 4.66 1 98.81 98 ILE A C 1
ATOM 783 O O . ILE A 1 98 ? -3.086 -2.965 4.027 1 98.81 98 ILE A O 1
ATOM 787 N N . LEU A 1 99 ? -4.152 -1.072 4.504 1 98.88 99 LEU A N 1
ATOM 788 C CA . LEU A 1 99 ? -5.273 -1.405 3.627 1 98.88 99 LEU A CA 1
ATOM 789 C C . LEU A 1 99 ? -4.836 -1.407 2.166 1 98.88 99 LEU A C 1
ATOM 791 O O . LEU A 1 99 ? -5.211 -2.303 1.404 1 98.88 99 LEU A O 1
ATOM 795 N N . ALA A 1 100 ? -4.055 -0.437 1.771 1 98.81 100 ALA A N 1
ATOM 796 C CA . ALA A 1 100 ? -3.574 -0.361 0.394 1 98.81 100 ALA A CA 1
ATOM 797 C C . ALA A 1 100 ? -2.768 -1.603 0.025 1 98.81 100 ALA A C 1
ATOM 799 O O . ALA A 1 100 ? -2.947 -2.17 -1.056 1 98.81 100 ALA A O 1
ATOM 800 N N . THR A 1 101 ? -1.918 -2.025 0.96 1 98.81 101 THR A N 1
ATOM 801 C CA . THR A 1 101 ? -1.043 -3.158 0.676 1 98.81 101 THR A CA 1
ATOM 802 C C . THR A 1 101 ? -1.835 -4.465 0.667 1 98.81 101 THR A C 1
ATOM 804 O O . THR A 1 101 ? -1.548 -5.363 -0.124 1 98.81 101 THR A O 1
ATOM 807 N N . GLY A 1 102 ? -2.822 -4.57 1.512 1 98.75 102 GLY A N 1
ATOM 808 C CA . GLY A 1 102 ? -3.676 -5.746 1.475 1 98.75 102 GLY A CA 1
ATOM 809 C C . GLY A 1 102 ? -4.406 -5.914 0.155 1 98.75 102 GLY A C 1
ATOM 810 O O . GLY A 1 102 ? -4.418 -7.004 -0.42 1 98.75 102 GLY A O 1
ATOM 811 N N . ALA A 1 103 ? -4.953 -4.809 -0.297 1 98.75 103 ALA A N 1
ATOM 812 C CA . ALA A 1 103 ? -5.672 -4.844 -1.567 1 98.75 103 ALA A CA 1
ATOM 813 C C . ALA A 1 103 ? -4.734 -5.176 -2.723 1 98.75 103 ALA A C 1
ATOM 815 O O . ALA A 1 103 ? -5.066 -5.984 -3.59 1 98.75 103 ALA A O 1
ATOM 816 N N . ALA A 1 104 ? -3.545 -4.594 -2.721 1 98.56 104 ALA A N 1
ATOM 817 C CA . ALA A 1 104 ? -2.588 -4.793 -3.805 1 98.56 104 ALA A CA 1
ATOM 818 C C . ALA A 1 104 ? -2.072 -6.23 -3.822 1 98.56 104 ALA A C 1
ATOM 820 O O . ALA A 1 104 ? -1.923 -6.828 -4.891 1 98.56 104 ALA A O 1
ATOM 821 N N . ALA A 1 105 ? -1.806 -6.727 -2.631 1 98.19 105 ALA A N 1
ATOM 822 C CA . ALA A 1 105 ? -1.366 -8.117 -2.541 1 98.19 105 ALA A CA 1
ATOM 823 C C . ALA A 1 105 ? -2.422 -9.062 -3.107 1 98.19 105 ALA A C 1
ATOM 825 O O . ALA A 1 105 ? -2.098 -9.984 -3.861 1 98.19 105 ALA A O 1
ATOM 826 N N . GLY A 1 106 ? -3.668 -8.844 -2.777 1 97.25 106 GLY A N 1
ATOM 827 C CA . GLY A 1 106 ? -4.746 -9.664 -3.301 1 97.25 106 GLY A CA 1
ATOM 828 C C . GLY A 1 106 ? -4.906 -9.555 -4.805 1 97.25 106 GLY A C 1
ATOM 829 O O . GLY A 1 106 ? -4.891 -10.562 -5.512 1 97.25 106 GLY A O 1
ATOM 830 N N . PHE A 1 107 ? -4.965 -8.281 -5.336 1 96.38 107 PHE A N 1
ATOM 831 C CA . PHE A 1 107 ? -5.121 -8.047 -6.766 1 96.38 107 PHE A CA 1
ATOM 832 C C . PHE A 1 107 ? -3.992 -8.703 -7.551 1 96.38 107 PHE A C 1
ATOM 834 O O . PHE A 1 107 ? -4.242 -9.438 -8.508 1 96.38 107 PHE A O 1
ATOM 841 N N . GLY A 1 108 ? -2.822 -8.445 -7.09 1 95.62 108 GLY A N 1
ATOM 842 C CA . GLY A 1 108 ? -1.675 -8.984 -7.801 1 95.62 108 GLY A CA 1
ATOM 843 C C . GLY A 1 108 ? -1.664 -10.5 -7.848 1 95.62 108 GLY A C 1
ATOM 844 O O . GLY A 1 108 ? -1.478 -11.086 -8.914 1 95.62 108 GLY A O 1
ATOM 845 N N . ALA A 1 109 ? -1.926 -11.117 -6.766 1 94.5 109 ALA A N 1
ATOM 846 C CA . ALA A 1 109 ? -1.909 -12.57 -6.676 1 94.5 109 ALA A CA 1
ATOM 847 C C . ALA A 1 109 ? -3.012 -13.188 -7.535 1 94.5 109 ALA A C 1
ATOM 849 O O . ALA A 1 109 ? -2.787 -14.18 -8.234 1 94.5 109 ALA A O 1
ATOM 850 N N . ILE A 1 110 ? -4.16 -12.555 -7.492 1 93.75 110 ILE A N 1
ATOM 851 C CA . ILE A 1 110 ? -5.305 -13.109 -8.211 1 93.75 110 ILE A CA 1
ATOM 852 C C . ILE A 1 110 ? -5.027 -13.102 -9.711 1 93.75 110 ILE A C 1
ATOM 854 O O . ILE A 1 110 ? -5.258 -14.102 -10.398 1 93.75 110 ILE A O 1
ATOM 858 N N . ILE A 1 111 ? -4.523 -12.055 -10.188 1 93.44 111 ILE A N 1
ATOM 859 C CA . ILE A 1 111 ? -4.242 -11.945 -11.617 1 93.44 111 ILE A CA 1
ATOM 860 C C . ILE A 1 111 ? -3.186 -12.969 -12.016 1 93.44 111 ILE A C 1
ATOM 862 O O . ILE A 1 111 ? -3.316 -13.633 -13.047 1 93.44 111 ILE A O 1
ATOM 866 N N . ASP A 1 112 ? -2.191 -13.203 -11.219 1 92.94 112 ASP A N 1
ATOM 867 C CA . ASP A 1 112 ? -1.113 -14.141 -11.531 1 92.94 112 ASP A CA 1
ATOM 868 C C . ASP A 1 112 ? -1.578 -15.586 -11.375 1 92.94 112 ASP A C 1
ATOM 870 O O . ASP A 1 112 ? -1.231 -16.438 -12.188 1 92.94 112 ASP A O 1
ATOM 874 N N . LEU A 1 113 ? -2.354 -15.812 -10.383 1 89.12 113 LEU A N 1
ATOM 875 C CA . LEU A 1 113 ? -2.803 -17.188 -10.125 1 89.12 113 LEU A CA 1
ATOM 876 C C . LEU A 1 113 ? -3.818 -17.625 -11.172 1 89.12 113 LEU A C 1
ATOM 878 O O . LEU A 1 113 ? -3.873 -18.797 -11.531 1 89.12 113 LEU A O 1
ATOM 882 N N . LYS A 1 114 ? -4.586 -16.734 -11.641 1 86.31 114 LYS A N 1
ATOM 883 C CA . LYS A 1 114 ? -5.551 -17.062 -12.68 1 86.31 114 LYS A CA 1
ATOM 884 C C . LYS A 1 114 ? -4.852 -17.5 -13.961 1 86.31 114 LYS A C 1
ATOM 886 O O . LYS A 1 114 ? -5.406 -18.281 -14.742 1 86.31 114 LYS A O 1
ATOM 891 N N . LYS A 1 115 ? -3.729 -17.047 -14.141 1 82.69 115 LYS A N 1
ATOM 892 C CA . LYS A 1 115 ? -2.953 -17.406 -15.328 1 82.69 115 LYS A CA 1
ATOM 893 C C . LYS A 1 115 ? -2.42 -18.828 -15.219 1 82.69 115 LYS A C 1
ATOM 895 O O . LYS A 1 115 ? -2.146 -19.469 -16.234 1 82.69 115 LYS A O 1
ATOM 900 N N . ILE A 1 116 ? -2.314 -19.172 -13.945 1 77.19 116 ILE A N 1
ATOM 901 C CA . ILE A 1 116 ? -1.721 -20.484 -13.711 1 77.19 116 ILE A CA 1
ATOM 902 C C . ILE A 1 116 ? -2.822 -21.531 -13.516 1 77.19 116 ILE A C 1
ATOM 904 O O . ILE A 1 116 ? -3.793 -21.281 -12.797 1 77.19 116 ILE A O 1
ATOM 908 N N . LYS A 1 117 ? -3.033 -22.391 -14.438 1 65.81 117 LYS A N 1
ATOM 909 C CA . LYS A 1 117 ? -4.023 -23.453 -14.273 1 65.81 117 LYS A CA 1
ATOM 910 C C . LYS A 1 117 ? -3.721 -24.312 -13.055 1 65.81 117 LYS A C 1
ATOM 912 O O . LYS A 1 117 ? -2.881 -25.219 -13.109 1 65.81 117 LYS A O 1
ATOM 917 N N . LEU A 1 118 ? -4.375 -23.844 -11.953 1 60.5 118 LEU A N 1
ATOM 918 C CA . LEU A 1 118 ? -4.199 -24.625 -10.734 1 60.5 118 LEU A CA 1
ATOM 919 C C . LEU A 1 118 ? -5.031 -25.906 -10.773 1 60.5 118 LEU A C 1
ATOM 921 O O . LEU A 1 118 ? -6.246 -25.844 -10.977 1 60.5 118 LEU A O 1
ATOM 925 N N . TYR A 1 119 ? -4.332 -26.922 -10.531 1 56.38 119 TYR A N 1
ATOM 926 C CA . TYR A 1 119 ? -4.887 -28.25 -10.367 1 56.38 119 TYR A CA 1
ATOM 927 C C . TYR A 1 119 ? -5.922 -28.562 -11.445 1 56.38 119 TYR A C 1
ATOM 929 O O . TYR A 1 119 ? -6.949 -29.172 -11.164 1 56.38 119 TYR A O 1
ATOM 937 N N . ASP A 1 120 ? -5.766 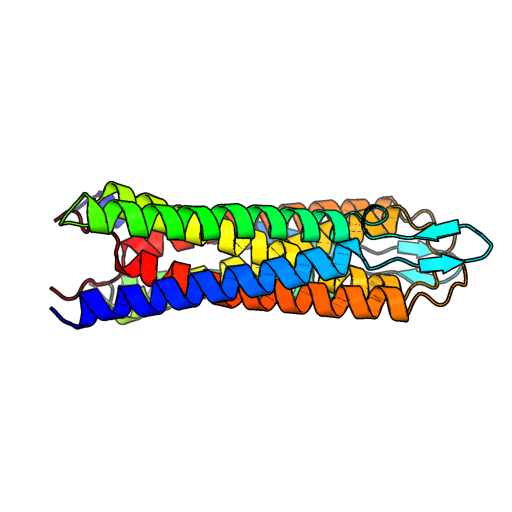-27.938 -12.492 1 61.69 120 ASP A N 1
ATOM 938 C CA . ASP A 1 120 ? -6.711 -28.203 -13.578 1 61.69 120 ASP A CA 1
ATOM 939 C C . ASP A 1 120 ? -8.133 -27.859 -13.156 1 61.69 120 ASP A C 1
ATOM 941 O O . ASP A 1 120 ? -9.102 -28.438 -13.672 1 61.69 120 ASP A O 1
ATOM 945 N N . ALA A 1 121 ? -8.289 -27.219 -12.094 1 66.62 121 ALA A N 1
ATOM 946 C CA . ALA A 1 121 ? -9.617 -26.844 -11.625 1 66.62 121 ALA A CA 1
ATOM 947 C C . ALA A 1 121 ? -10.016 -25.469 -12.156 1 66.62 121 ALA A C 1
ATOM 949 O O . ALA A 1 121 ? -9.156 -24.641 -12.484 1 66.62 121 ALA A O 1
ATOM 950 N N . ASP A 1 122 ? -11.398 -25.438 -12.398 1 76.75 122 ASP A N 1
ATOM 951 C CA . ASP A 1 122 ? -11.922 -24.125 -12.773 1 76.75 122 ASP A CA 1
ATOM 952 C C . ASP A 1 122 ? -12.133 -23.25 -11.539 1 76.75 122 ASP A C 1
ATOM 954 O O . ASP A 1 122 ? -13.164 -23.344 -10.867 1 76.75 122 ASP A O 1
ATOM 958 N N . LEU A 1 123 ? -11.141 -22.5 -11.18 1 85.12 123 LEU A N 1
ATOM 959 C CA . LEU A 1 123 ? -11.164 -21.641 -10 1 85.12 123 LEU A CA 1
ATOM 960 C C . LEU A 1 123 ? -11.57 -20.219 -10.359 1 85.12 123 LEU A C 1
ATOM 962 O O . LEU A 1 123 ? -11.305 -19.281 -9.602 1 85.12 123 LEU A O 1
ATOM 966 N N . THR A 1 124 ? -12.242 -20.078 -11.469 1 86.38 124 THR A N 1
ATOM 967 C CA . THR A 1 124 ? -12.602 -18.734 -11.93 1 86.38 124 THR A CA 1
ATOM 968 C C . THR A 1 124 ? -13.562 -18.062 -10.961 1 86.38 124 THR A C 1
ATOM 970 O O . THR A 1 124 ? -13.422 -16.875 -10.656 1 86.38 124 THR A O 1
ATOM 973 N N . GLY A 1 125 ? -14.555 -18.797 -10.492 1 89.56 125 GLY A N 1
ATOM 974 C CA . GLY A 1 125 ? -15.5 -18.266 -9.523 1 89.56 125 GLY A CA 1
ATOM 975 C C . GLY A 1 125 ? -14.852 -17.844 -8.219 1 89.56 125 GLY A C 1
ATOM 976 O O . GLY A 1 125 ? -15.141 -16.766 -7.691 1 89.56 125 GLY A O 1
ATOM 977 N N . PHE A 1 126 ? -13.984 -18.656 -7.746 1 92.31 126 PHE A N 1
ATOM 978 C CA . PHE A 1 126 ? -13.25 -18.391 -6.516 1 92.31 126 PHE A CA 1
ATOM 979 C C . PHE A 1 126 ? -12.438 -17.109 -6.629 1 92.31 126 PHE A C 1
ATOM 981 O O . PHE A 1 126 ? -12.5 -16.25 -5.746 1 92.31 126 PHE A O 1
ATOM 988 N N . PHE A 1 127 ? -11.789 -16.906 -7.727 1 93.12 127 PHE A N 1
ATOM 989 C CA . PHE A 1 127 ? -10.938 -15.742 -7.926 1 93.12 127 PHE A CA 1
ATOM 990 C C . PHE A 1 127 ? -11.773 -14.5 -8.18 1 93.12 127 PHE A C 1
ATOM 992 O O . PHE A 1 127 ? -11.398 -13.398 -7.785 1 93.12 127 PHE A O 1
ATOM 999 N N . ASN A 1 128 ? -12.945 -14.656 -8.742 1 94.25 128 ASN A N 1
ATOM 1000 C CA . ASN A 1 128 ? -13.812 -13.5 -8.969 1 94.25 128 ASN A CA 1
ATOM 1001 C C . ASN A 1 128 ? -14.32 -12.914 -7.652 1 94.25 128 ASN A C 1
ATOM 1003 O O . ASN A 1 128 ? -14.422 -11.695 -7.508 1 94.25 128 ASN A O 1
ATOM 1007 N N . ILE A 1 129 ? -14.633 -13.805 -6.773 1 96.38 129 ILE A N 1
ATOM 1008 C CA . ILE A 1 129 ? -15.062 -13.344 -5.457 1 96.38 129 ILE A CA 1
ATOM 1009 C C . ILE A 1 129 ? -13.891 -12.68 -4.734 1 96.38 129 ILE A C 1
ATOM 1011 O O . ILE A 1 129 ? -14.062 -11.68 -4.035 1 96.38 129 ILE A O 1
ATOM 1015 N N . GLY A 1 130 ? -12.719 -13.281 -4.902 1 96.38 130 GLY A N 1
ATOM 1016 C CA . GLY A 1 130 ? -11.523 -12.641 -4.375 1 96.38 130 GLY A CA 1
ATOM 1017 C C . GLY A 1 130 ? -11.297 -11.25 -4.938 1 96.38 130 GLY A C 1
ATOM 1018 O O . GLY A 1 130 ? -10.922 -10.336 -4.203 1 96.38 130 GLY A O 1
ATOM 1019 N N . TYR A 1 131 ? -11.523 -11.078 -6.215 1 96.25 131 TYR A N 1
ATOM 1020 C CA . TYR A 1 131 ? -11.391 -9.789 -6.875 1 96.25 131 TYR A CA 1
ATOM 1021 C C . TYR A 1 131 ? -12.359 -8.766 -6.281 1 96.25 131 TYR A C 1
ATOM 1023 O O . TYR A 1 131 ? -11.977 -7.625 -6.016 1 96.25 131 TYR A O 1
ATOM 1031 N N . ALA A 1 132 ? -13.555 -9.219 -6.129 1 97.94 132 ALA A N 1
ATOM 1032 C CA . ALA A 1 132 ? -14.555 -8.344 -5.523 1 97.94 132 ALA A CA 1
ATOM 1033 C C . ALA A 1 132 ? -14.148 -7.934 -4.113 1 97.94 132 ALA A C 1
ATOM 1035 O O . ALA A 1 132 ? -14.312 -6.773 -3.729 1 97.94 132 ALA A O 1
ATOM 1036 N N . SER A 1 133 ? -13.625 -8.875 -3.365 1 98.62 133 SER A N 1
ATOM 1037 C CA . SER A 1 133 ? -13.156 -8.578 -2.016 1 98.62 133 SER A CA 1
ATOM 1038 C C . SER A 1 133 ? -12.016 -7.57 -2.035 1 98.62 133 SER A C 1
ATOM 1040 O O . SER A 1 133 ? -12.008 -6.617 -1.255 1 98.62 133 SER A O 1
ATOM 1042 N N . ALA A 1 134 ? -11.07 -7.746 -2.896 1 98.5 134 ALA A N 1
ATOM 1043 C CA . ALA A 1 134 ? -9.938 -6.828 -3.014 1 98.5 134 ALA A CA 1
ATOM 1044 C C . ALA A 1 134 ? -10.406 -5.43 -3.404 1 98.5 134 ALA A C 1
ATOM 1046 O O . ALA A 1 134 ? -9.859 -4.434 -2.93 1 98.5 134 ALA A O 1
ATOM 1047 N N . LEU A 1 135 ? -11.375 -5.355 -4.285 1 98.62 135 LEU A N 1
ATOM 1048 C CA . LEU A 1 135 ? -11.922 -4.066 -4.699 1 98.62 135 LEU A CA 1
ATOM 1049 C C . LEU A 1 135 ? -12.562 -3.344 -3.521 1 98.62 135 LEU A C 1
ATOM 1051 O O . LEU A 1 135 ? -12.359 -2.141 -3.344 1 98.62 135 LEU A O 1
ATOM 1055 N N . LEU A 1 136 ? -13.281 -4.086 -2.734 1 98.88 136 LEU A N 1
ATOM 1056 C CA . LEU A 1 136 ? -13.93 -3.488 -1.57 1 98.88 136 LEU A CA 1
ATOM 1057 C C . LEU A 1 136 ? -12.891 -3.006 -0.562 1 98.88 136 LEU A C 1
ATOM 1059 O O . LEU A 1 136 ? -13.055 -1.942 0.042 1 98.88 136 LEU A O 1
ATOM 1063 N N . LEU A 1 137 ? -11.875 -3.791 -0.386 1 98.88 137 LEU A N 1
ATOM 1064 C CA . LEU A 1 137 ? -10.773 -3.375 0.473 1 98.88 137 LEU A CA 1
ATOM 1065 C C . LEU A 1 137 ? -10.109 -2.115 -0.069 1 98.88 137 LEU A C 1
ATOM 1067 O O . LEU A 1 137 ? -9.75 -1.217 0.699 1 98.88 137 LEU A O 1
ATOM 1071 N N . PHE A 1 138 ? -10 -2.014 -1.361 1 98.81 138 PHE A N 1
ATOM 1072 C CA . PHE A 1 138 ? -9.414 -0.847 -2.01 1 98.81 138 PHE A CA 1
ATOM 1073 C C . PHE A 1 138 ? -10.289 0.384 -1.81 1 98.81 138 PHE A C 1
ATOM 1075 O O . PHE A 1 138 ? -9.781 1.482 -1.578 1 98.81 138 PHE A O 1
ATOM 1082 N N . LEU A 1 139 ? -11.5 0.205 -1.91 1 98.81 139 LEU A N 1
ATOM 1083 C CA . LEU A 1 139 ? -12.414 1.32 -1.677 1 98.81 139 LEU A CA 1
ATOM 1084 C C . LEU A 1 139 ? -12.305 1.82 -0.24 1 98.81 139 LEU A C 1
ATOM 1086 O O . LEU A 1 139 ? -12.352 3.027 0.006 1 98.81 139 LEU A O 1
ATOM 1090 N N . ALA A 1 140 ? -12.234 0.896 0.703 1 98.88 140 ALA A N 1
ATOM 1091 C CA . ALA A 1 140 ? -12.016 1.281 2.094 1 98.88 140 ALA A CA 1
ATOM 1092 C C . ALA A 1 140 ? -10.703 2.047 2.254 1 98.88 140 ALA A C 1
ATOM 1094 O O . ALA A 1 140 ? -10.633 3.02 3.01 1 98.88 140 ALA A O 1
ATOM 1095 N N . PHE A 1 141 ? -9.703 1.617 1.531 1 98.81 141 PHE A N 1
ATOM 1096 C CA . PHE A 1 141 ? -8.43 2.33 1.508 1 98.81 141 PHE A CA 1
ATOM 1097 C C . PHE A 1 141 ? -8.625 3.764 1.031 1 98.81 141 PHE A C 1
ATOM 1099 O O . PHE A 1 141 ? -8.086 4.699 1.631 1 98.81 141 PHE A O 1
ATOM 1106 N N . LEU A 1 142 ? -9.344 3.953 0.003 1 98.56 142 LEU A N 1
ATOM 1107 C CA . LEU A 1 142 ? -9.547 5.305 -0.511 1 98.56 142 LEU A CA 1
ATOM 1108 C C . LEU A 1 142 ? -10.203 6.195 0.539 1 98.56 142 LEU A C 1
ATOM 1110 O O . LEU A 1 142 ? -9.82 7.355 0.7 1 98.56 142 LEU A O 1
ATOM 1114 N N . CYS A 1 143 ? -11.141 5.617 1.241 1 98.31 143 CYS A N 1
ATOM 1115 C CA . CYS A 1 143 ? -11.766 6.363 2.326 1 98.31 143 CYS A CA 1
ATOM 1116 C C . CYS A 1 143 ? -10.75 6.73 3.396 1 98.31 143 CYS A C 1
ATOM 1118 O O . CYS A 1 143 ? -10.68 7.883 3.826 1 98.31 143 CYS A O 1
ATOM 1120 N N . THR A 1 144 ? -9.945 5.797 3.732 1 98.31 144 THR A N 1
ATOM 1121 C CA . THR A 1 144 ? -8.977 6.004 4.805 1 98.31 144 THR A CA 1
ATOM 1122 C C . THR A 1 144 ? -7.844 6.914 4.344 1 98.31 144 THR A C 1
ATOM 1124 O O . THR A 1 144 ? -7.309 7.691 5.137 1 98.31 144 THR A O 1
ATOM 1127 N N . ALA A 1 145 ? -7.539 6.84 3.066 1 98.19 145 ALA A N 1
ATOM 1128 C CA . ALA A 1 145 ? -6.527 7.742 2.521 1 98.19 145 ALA A CA 1
ATOM 1129 C C . ALA A 1 145 ? -7.004 9.188 2.572 1 98.19 145 ALA A C 1
ATOM 1131 O O . ALA A 1 145 ? -6.223 10.094 2.865 1 98.19 145 ALA A O 1
ATOM 1132 N N . ILE A 1 146 ? -8.234 9.391 2.309 1 97.81 146 ILE A N 1
ATOM 1133 C CA . ILE A 1 146 ? -8.789 10.734 2.41 1 97.81 146 ILE A CA 1
ATOM 1134 C C . ILE A 1 146 ? -8.773 11.195 3.867 1 97.81 146 ILE A C 1
ATOM 1136 O O . ILE A 1 146 ? -8.414 12.336 4.16 1 97.81 146 ILE A O 1
ATOM 1140 N N . LEU A 1 147 ? -9.117 10.281 4.734 1 96.75 147 LEU A N 1
ATOM 1141 C CA . LEU A 1 147 ? -9.062 10.586 6.16 1 96.75 147 LEU A CA 1
ATOM 1142 C C . LEU A 1 147 ? -7.641 10.953 6.578 1 96.75 147 LEU A C 1
ATOM 1144 O O . LEU A 1 147 ? -7.441 11.844 7.402 1 96.75 147 LEU A O 1
ATOM 1148 N N . SER A 1 148 ? -6.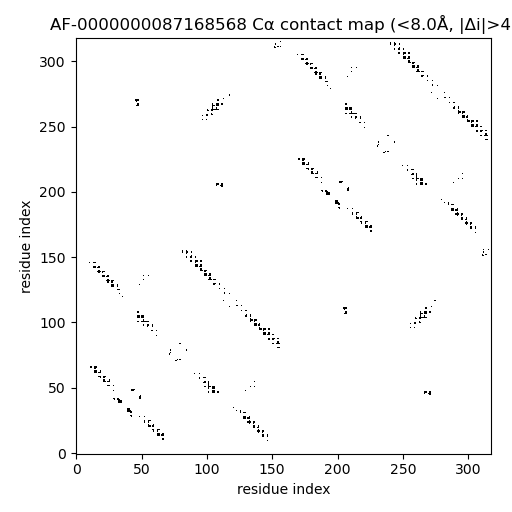676 10.281 6.004 1 96.69 148 SER A N 1
ATOM 1149 C CA . SER A 1 148 ? -5.273 10.562 6.297 1 96.69 148 SER A CA 1
ATOM 1150 C C . SER A 1 148 ? -4.883 11.969 5.84 1 96.69 148 SER A C 1
ATOM 1152 O O . SER A 1 148 ? -4.102 12.648 6.508 1 96.69 148 SER A O 1
ATOM 1154 N N . ILE A 1 149 ? -5.473 12.383 4.738 1 95.81 149 ILE A N 1
ATOM 1155 C CA . ILE A 1 149 ? -5.23 13.734 4.262 1 95.81 149 ILE A CA 1
ATOM 1156 C C . ILE A 1 149 ? -5.875 14.742 5.215 1 95.81 149 ILE A C 1
ATOM 1158 O O . ILE A 1 149 ? -5.234 15.711 5.625 1 95.81 149 ILE A O 1
ATOM 1162 N N . LEU A 1 150 ? -7.047 14.547 5.652 1 93.19 150 LEU A N 1
ATOM 1163 C CA . LEU A 1 150 ? -7.773 15.445 6.547 1 93.19 150 LEU A CA 1
ATOM 1164 C C . LEU A 1 150 ? -7.074 15.547 7.898 1 93.19 150 LEU A C 1
ATOM 1166 O O . LEU A 1 150 ? -6.945 16.641 8.453 1 93.19 150 LEU A O 1
ATOM 1170 N N . SER A 1 151 ? -6.598 14.422 8.344 1 91.94 151 SER A N 1
ATOM 1171 C CA . SER A 1 151 ? -5.926 14.43 9.641 1 91.94 151 SER A CA 1
ATOM 1172 C C . SER A 1 151 ? -4.59 15.164 9.57 1 91.94 151 SER A C 1
ATOM 1174 O O . SER A 1 151 ? -4.129 15.719 10.562 1 91.94 151 SER A O 1
ATOM 1176 N N . SER A 1 152 ? -4 15.188 8.422 1 92.38 152 SER A N 1
ATOM 1177 C CA . SER A 1 152 ? -2.756 15.93 8.242 1 92.38 152 SER A CA 1
ATOM 1178 C C . SER A 1 152 ? -2.98 17.422 8.383 1 92.38 152 SER A C 1
ATOM 1180 O O . SER A 1 152 ? -2.139 18.141 8.938 1 92.38 152 SER A O 1
ATOM 1182 N N . TYR A 1 153 ? -4.105 17.859 7.984 1 89.25 153 TYR A N 1
ATOM 1183 C CA . TYR A 1 153 ? -4.422 19.281 8.07 1 89.25 153 TYR A CA 1
ATOM 1184 C C . TYR A 1 153 ? -4.828 19.656 9.492 1 89.25 153 TYR A C 1
ATOM 1186 O O . TYR A 1 153 ? -4.863 20.844 9.836 1 89.25 153 TYR A O 1
ATOM 1194 N N . ALA A 1 154 ? -5.059 18.719 10.312 1 85.06 154 ALA A N 1
ATOM 1195 C CA . ALA A 1 154 ? -5.516 18.969 11.68 1 85.06 154 ALA A CA 1
ATOM 1196 C C . ALA A 1 154 ? -4.348 18.938 12.664 1 85.06 154 ALA A C 1
ATOM 1198 O O . ALA A 1 154 ? -4.527 19.188 13.859 1 85.06 154 ALA A O 1
ATOM 1199 N N . LEU A 1 155 ? -3.166 18.703 12.227 1 85.94 155 LEU A N 1
ATOM 1200 C CA . LEU A 1 155 ? -1.998 18.641 13.102 1 85.94 155 LEU A CA 1
ATOM 1201 C C . LEU A 1 155 ? -1.775 19.969 13.82 1 85.94 155 LEU A C 1
ATOM 1203 O O . LEU A 1 155 ? -1.927 21.031 13.219 1 85.94 155 LEU A O 1
ATOM 1207 N N . PRO A 1 156 ? -1.62 19.781 15.234 1 77.31 156 PRO A N 1
ATOM 1208 C CA . PRO A 1 156 ? -1.305 21.016 15.953 1 77.31 156 PRO A CA 1
ATOM 1209 C C . PRO A 1 156 ? 0.036 21.625 15.539 1 77.31 156 PRO A C 1
ATOM 1211 O O . PRO A 1 156 ? 0.985 20.891 15.258 1 77.31 156 PRO A O 1
ATOM 1214 N N . ARG A 1 157 ? 0 22.844 15 1 68.69 157 ARG A N 1
ATOM 1215 C CA . ARG A 1 157 ? 1.232 23.516 14.609 1 68.69 157 ARG A CA 1
ATOM 1216 C C . ARG A 1 157 ? 1.789 24.344 15.758 1 68.69 157 ARG A C 1
ATOM 1218 O O . ARG A 1 157 ? 1.037 25.031 16.453 1 68.69 157 ARG A O 1
ATOM 1225 N N . LYS A 1 158 ? 2.799 23.938 16.391 1 52.22 158 LYS A N 1
ATOM 1226 C CA . LYS A 1 158 ? 3.398 24.828 17.391 1 52.22 158 LYS A CA 1
ATOM 1227 C C . LYS A 1 158 ? 3.881 26.125 16.75 1 52.22 158 LYS A C 1
ATOM 1229 O O . LYS A 1 158 ? 4.609 26.109 15.758 1 52.22 158 LYS A O 1
ATOM 1234 N N . VAL A 1 159 ? 3.107 27.234 16.953 1 43.97 159 VAL A N 1
ATOM 1235 C CA . VAL A 1 159 ? 3.619 28.594 16.766 1 43.97 159 VAL A CA 1
ATOM 1236 C C . VAL A 1 159 ? 4.973 28.734 17.453 1 43.97 159 VAL A C 1
ATOM 1238 O O . VAL A 1 159 ? 5.203 28.141 18.516 1 43.97 159 VAL A O 1
ATOM 1241 N N . MET B 1 1 ? 16.359 28.766 13.273 1 27.84 1 MET B N 1
ATOM 1242 C CA . MET B 1 1 ? 16.922 28.828 11.93 1 27.84 1 MET B CA 1
ATOM 1243 C C . MET B 1 1 ? 17.391 27.453 11.469 1 27.84 1 MET B C 1
ATOM 1245 O O . MET B 1 1 ? 17.328 27.141 10.273 1 27.84 1 MET B O 1
ATOM 1249 N N . ALA B 1 2 ? 18.094 26.719 12.328 1 35.75 2 ALA B N 1
ATOM 1250 C CA . ALA B 1 2 ? 18.906 25.516 12.07 1 35.75 2 ALA B CA 1
ATOM 1251 C C . ALA B 1 2 ? 18.016 24.328 11.719 1 35.75 2 ALA B C 1
ATOM 1253 O O . ALA B 1 2 ? 18.438 23.438 10.977 1 35.75 2 ALA B O 1
ATOM 1254 N N . PHE B 1 3 ? 16.969 24.047 12.469 1 36 3 PHE B N 1
ATOM 1255 C CA . PHE B 1 3 ? 16.047 22.938 12.289 1 36 3 PHE B CA 1
ATOM 1256 C C . P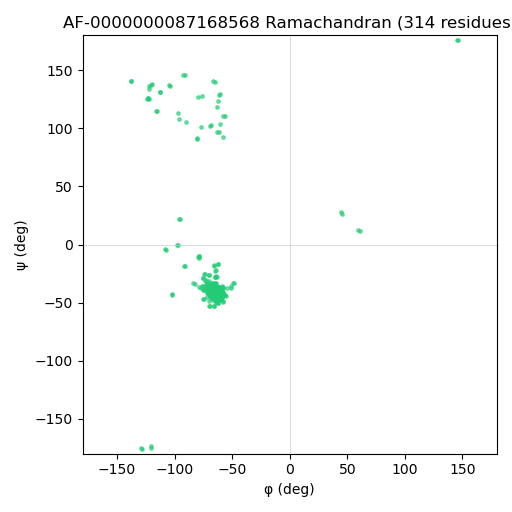HE B 1 3 ? 15.453 22.938 10.883 1 36 3 PHE B C 1
ATOM 1258 O O . PHE B 1 3 ? 15.125 21.875 10.344 1 36 3 PHE B O 1
ATOM 1265 N N . TRP B 1 4 ? 15.141 24.125 10.273 1 41.09 4 TRP B N 1
ATOM 1266 C CA . TRP B 1 4 ? 14.672 24.344 8.906 1 41.09 4 TRP B CA 1
ATOM 1267 C C . TRP B 1 4 ? 15.711 23.891 7.891 1 41.09 4 TRP B C 1
ATOM 1269 O O . TRP B 1 4 ? 15.367 23.312 6.852 1 41.09 4 TRP B O 1
ATOM 1279 N N . ASN B 1 5 ? 17.031 24.188 8.109 1 46.25 5 ASN B N 1
ATOM 1280 C CA . ASN B 1 5 ? 18.141 23.75 7.262 1 46.25 5 ASN B CA 1
ATOM 1281 C C . ASN B 1 5 ? 18.375 22.25 7.367 1 46.25 5 ASN B C 1
ATOM 1283 O O . ASN B 1 5 ? 18.781 21.609 6.391 1 46.25 5 ASN B O 1
ATOM 1287 N N . SER B 1 6 ? 18.125 21.594 8.617 1 51.41 6 SER B N 1
ATOM 1288 C CA . SER B 1 6 ? 18.312 20.188 8.961 1 51.41 6 SER B CA 1
ATOM 1289 C C . SER B 1 6 ? 17.203 19.312 8.359 1 51.41 6 SER B C 1
ATOM 1291 O O . SER B 1 6 ? 17.469 18.219 7.875 1 51.41 6 SER B O 1
ATOM 1293 N N . PRO B 1 7 ? 16.016 19.828 8.312 1 59.44 7 PRO B N 1
ATOM 1294 C CA . PRO B 1 7 ? 14.961 19.047 7.648 1 59.44 7 PRO B CA 1
ATOM 1295 C C . PRO B 1 7 ? 15.219 18.859 6.156 1 59.44 7 PRO B C 1
ATOM 1297 O O . PRO B 1 7 ? 14.922 17.797 5.602 1 59.44 7 PRO B O 1
ATOM 1300 N N . SER B 1 8 ? 16.031 19.797 5.672 1 78.81 8 SER B N 1
ATOM 1301 C CA . SER B 1 8 ? 16.297 19.703 4.242 1 78.81 8 SER B CA 1
ATOM 1302 C C . SER B 1 8 ? 17.312 18.594 3.938 1 78.81 8 SER B C 1
ATOM 1304 O O . SER B 1 8 ? 17.156 17.859 2.965 1 78.81 8 SER B O 1
ATOM 1306 N N . LYS B 1 9 ? 18.344 18.5 4.949 1 86.25 9 LYS B N 1
ATOM 1307 C CA . LYS B 1 9 ? 19.328 17.453 4.711 1 86.25 9 LYS B CA 1
ATOM 1308 C C . LYS B 1 9 ? 18.719 16.062 4.863 1 86.25 9 LYS B C 1
ATOM 1310 O O . LYS B 1 9 ? 19.016 15.156 4.086 1 86.25 9 LYS B O 1
ATOM 1315 N N . VAL B 1 10 ? 17.906 15.961 5.871 1 91.44 10 VAL B N 1
ATOM 1316 C CA . VAL B 1 10 ? 17.234 14.688 6.121 1 91.44 10 VAL B CA 1
ATOM 1317 C C . VAL B 1 10 ? 16.328 14.336 4.941 1 91.44 10 VAL B C 1
ATOM 1319 O O . VAL B 1 10 ? 16.344 13.195 4.461 1 91.44 10 VAL B O 1
ATOM 1322 N N . THR B 1 11 ? 15.648 15.305 4.469 1 93.12 11 THR B N 1
ATOM 1323 C CA . THR B 1 11 ? 14.742 15.094 3.344 1 93.12 11 THR B CA 1
ATOM 1324 C C . THR B 1 11 ? 15.523 14.695 2.094 1 93.12 11 THR B C 1
ATOM 1326 O O . THR B 1 11 ? 15.141 13.758 1.389 1 93.12 11 THR B O 1
ATOM 1329 N N . LEU B 1 12 ? 16.656 15.336 1.933 1 92.88 12 LEU B N 1
ATOM 1330 C CA . LEU B 1 12 ? 17.469 15.039 0.758 1 92.88 12 LEU B CA 1
ATOM 1331 C C . LEU B 1 12 ? 18.109 13.656 0.879 1 92.88 12 LEU B C 1
ATOM 1333 O O . LEU B 1 12 ? 18.188 12.922 -0.105 1 92.88 12 LEU B O 1
ATOM 1337 N N . SER B 1 13 ? 18.547 13.406 2.025 1 95.56 13 SER B N 1
ATOM 1338 C CA . SER B 1 13 ? 19.172 12.102 2.242 1 95.56 13 SER B CA 1
ATOM 1339 C C . SER B 1 13 ? 18.156 10.969 2.053 1 95.56 13 SER B C 1
ATOM 1341 O O . SER B 1 13 ? 18.469 9.945 1.451 1 95.56 13 SER B O 1
ATOM 1343 N N . LEU B 1 14 ? 16.969 11.164 2.533 1 97.5 14 LEU B N 1
ATOM 1344 C CA . LEU B 1 14 ? 15.922 10.148 2.4 1 97.5 14 LEU B CA 1
ATOM 1345 C C . LEU B 1 14 ? 15.523 9.977 0.941 1 97.5 14 LEU B C 1
ATOM 1347 O O . LEU B 1 14 ? 15.273 8.852 0.492 1 97.5 14 LEU B O 1
ATOM 1351 N N . ARG B 1 15 ? 15.492 11.031 0.234 1 97.12 15 ARG B N 1
ATOM 1352 C CA . ARG B 1 15 ? 15.156 10.938 -1.183 1 97.12 15 ARG B CA 1
ATOM 1353 C C . ARG B 1 15 ? 16.266 10.234 -1.963 1 97.12 15 ARG B C 1
ATOM 1355 O O . ARG B 1 15 ? 15.977 9.398 -2.832 1 97.12 15 ARG B O 1
ATOM 1362 N N . GLY B 1 16 ? 17.438 10.578 -1.646 1 96.81 16 GLY B N 1
ATOM 1363 C CA . GLY B 1 16 ? 18.562 9.914 -2.287 1 96.81 16 GLY B CA 1
ATOM 1364 C C . GLY B 1 16 ? 18.609 8.422 -2.014 1 96.81 16 GLY B C 1
ATOM 1365 O O . GLY B 1 16 ? 18.844 7.629 -2.928 1 96.81 16 GLY B O 1
ATOM 1366 N N . LEU B 1 17 ? 18.391 8.102 -0.758 1 98.19 17 LEU B N 1
ATOM 1367 C CA . LEU B 1 17 ? 18.359 6.695 -0.369 1 98.19 17 LEU B CA 1
ATOM 1368 C C . LEU B 1 17 ? 17.234 5.957 -1.078 1 98.19 17 LEU B C 1
ATOM 1370 O O . LEU B 1 17 ? 17.422 4.836 -1.555 1 98.19 17 LEU B O 1
ATOM 1374 N N . SER B 1 18 ? 16.078 6.594 -1.114 1 98.56 18 SER B N 1
ATOM 1375 C CA . SER B 1 18 ? 14.945 6 -1.811 1 98.56 18 SER B CA 1
ATOM 1376 C C . SER B 1 18 ? 15.281 5.703 -3.268 1 98.56 18 SER B C 1
ATOM 1378 O O . SER B 1 18 ? 15 4.613 -3.766 1 98.56 18 SER B O 1
ATOM 1380 N N . VAL B 1 19 ? 15.945 6.617 -3.93 1 98.44 19 VAL B N 1
ATOM 1381 C CA . VAL B 1 19 ? 16.297 6.449 -5.336 1 98.44 19 VAL B CA 1
ATOM 1382 C C . VAL B 1 19 ? 17.266 5.281 -5.484 1 98.44 19 VAL B C 1
ATOM 1384 O O . VAL B 1 19 ? 17.125 4.457 -6.391 1 98.44 19 VAL B O 1
ATOM 1387 N N . LEU B 1 20 ? 18.188 5.184 -4.598 1 98.62 20 LEU B N 1
ATOM 1388 C CA . LEU B 1 20 ? 19.156 4.105 -4.656 1 98.62 20 LEU B CA 1
ATOM 1389 C C . LEU B 1 20 ? 18.484 2.75 -4.488 1 98.62 20 LEU B C 1
ATOM 1391 O O . LEU B 1 20 ? 18.766 1.813 -5.238 1 98.62 20 LEU B O 1
ATOM 1395 N N . PHE B 1 21 ? 17.641 2.646 -3.518 1 98.88 21 PHE B N 1
ATOM 1396 C CA . PHE B 1 21 ? 16.906 1.406 -3.307 1 98.88 21 PHE B CA 1
ATOM 1397 C C . PHE B 1 21 ? 16.062 1.063 -4.527 1 98.88 21 PHE B C 1
ATOM 1399 O O . P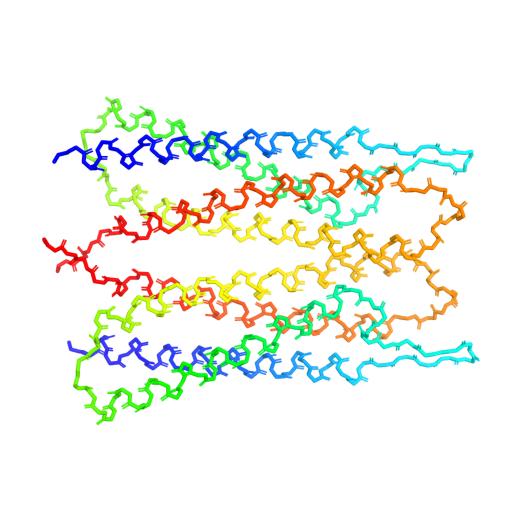HE B 1 21 ? 15.984 -0.098 -4.934 1 98.88 21 PHE B O 1
ATOM 1406 N N . LEU B 1 22 ? 15.461 2.076 -5.102 1 98.88 22 LEU B N 1
ATOM 1407 C CA . LEU B 1 22 ? 14.555 1.85 -6.219 1 98.88 22 LEU B CA 1
ATOM 1408 C C . LEU B 1 22 ? 15.32 1.424 -7.465 1 98.88 22 LEU B C 1
ATOM 1410 O O . LEU B 1 22 ? 14.867 0.555 -8.211 1 98.88 22 LEU B O 1
ATOM 1414 N N . ILE B 1 23 ? 16.5 2.029 -7.68 1 98.81 23 ILE B N 1
ATOM 1415 C CA . ILE B 1 23 ? 17.328 1.635 -8.812 1 98.81 23 ILE B CA 1
ATOM 1416 C C . ILE B 1 23 ? 17.766 0.184 -8.648 1 98.81 23 ILE B C 1
ATOM 1418 O O . ILE B 1 23 ? 17.672 -0.615 -9.578 1 98.81 23 ILE B O 1
ATOM 1422 N N . ALA B 1 24 ? 18.172 -0.138 -7.484 1 98.81 24 ALA B N 1
ATOM 1423 C CA . ALA B 1 24 ? 18.594 -1.511 -7.215 1 98.81 24 ALA B CA 1
ATOM 1424 C C . ALA B 1 24 ? 17.438 -2.484 -7.402 1 98.81 24 ALA B C 1
ATOM 1426 O O . ALA B 1 24 ? 17.609 -3.553 -7.996 1 98.81 24 ALA B O 1
ATOM 1427 N N . SER B 1 25 ? 16.281 -2.145 -6.93 1 98.81 25 SER B N 1
ATOM 1428 C CA . SER B 1 25 ? 15.102 -2.986 -7.062 1 98.81 25 SER B CA 1
ATOM 1429 C C . SER B 1 25 ? 14.758 -3.234 -8.523 1 98.81 25 SER B C 1
ATOM 1431 O O . SER B 1 25 ? 14.523 -4.375 -8.93 1 98.81 25 SER B O 1
ATOM 1433 N N . THR B 1 26 ? 14.742 -2.176 -9.312 1 98.62 26 THR B N 1
ATOM 1434 C CA . THR B 1 26 ? 14.352 -2.289 -10.711 1 98.62 26 THR B CA 1
ATOM 1435 C C . THR B 1 26 ? 15.398 -3.057 -11.508 1 98.62 26 THR B C 1
ATOM 1437 O O . THR B 1 26 ? 15.062 -3.848 -12.391 1 98.62 26 THR B O 1
ATOM 1440 N N . ILE B 1 27 ? 16.703 -2.852 -11.172 1 98.5 27 ILE B N 1
ATOM 1441 C CA . ILE B 1 27 ? 17.766 -3.58 -11.852 1 98.5 27 ILE B CA 1
ATOM 1442 C C . ILE B 1 27 ? 17.625 -5.074 -11.562 1 98.5 27 ILE B C 1
ATOM 1444 O O . ILE B 1 27 ? 17.75 -5.898 -12.469 1 98.5 27 ILE B O 1
ATOM 1448 N N . LEU B 1 28 ? 17.359 -5.438 -10.305 1 98.31 28 LEU B N 1
ATOM 1449 C CA . LEU B 1 28 ? 17.203 -6.84 -9.945 1 98.31 28 LEU B CA 1
ATOM 1450 C C . LEU B 1 28 ? 16.078 -7.492 -10.75 1 98.31 28 LEU B C 1
ATOM 1452 O O . LEU B 1 28 ? 16.219 -8.641 -11.188 1 98.31 28 LEU B O 1
ATOM 1456 N N . LEU B 1 29 ? 15 -6.762 -11 1 97.44 29 LEU B N 1
ATOM 1457 C CA . LEU B 1 29 ? 13.891 -7.328 -11.75 1 97.44 29 LEU B CA 1
ATOM 1458 C C . LEU B 1 29 ? 14.266 -7.527 -13.219 1 97.44 29 LEU B C 1
ATOM 1460 O O . LEU B 1 29 ? 13.93 -8.555 -13.812 1 97.44 29 LEU B O 1
ATOM 1464 N N . ILE B 1 30 ? 14.984 -6.625 -13.758 1 96.44 30 ILE B N 1
ATOM 1465 C CA . ILE B 1 30 ? 15.336 -6.66 -15.172 1 96.44 30 ILE B CA 1
ATOM 1466 C C . ILE B 1 30 ? 16.297 -7.824 -15.438 1 96.44 30 ILE B C 1
ATOM 1468 O O . ILE B 1 30 ? 16.203 -8.492 -16.469 1 96.44 30 ILE B O 1
ATOM 1472 N N . VAL B 1 31 ? 17.125 -8.109 -14.492 1 95.44 31 VAL B N 1
ATOM 1473 C CA . VAL B 1 31 ? 18.156 -9.109 -14.734 1 95.44 31 VAL B CA 1
ATOM 1474 C C . VAL B 1 31 ? 17.656 -10.492 -14.336 1 95.44 31 VAL B C 1
ATOM 1476 O O . VAL B 1 31 ? 18.25 -11.508 -14.695 1 95.44 31 VAL B O 1
ATOM 1479 N N . ASP B 1 32 ? 16.594 -10.492 -13.516 1 93.75 32 ASP B N 1
ATOM 1480 C CA . ASP B 1 32 ? 16.047 -11.75 -13.031 1 93.75 32 ASP B CA 1
ATOM 1481 C C . ASP B 1 32 ? 15.383 -12.531 -14.164 1 93.75 32 ASP B C 1
ATOM 1483 O O . ASP B 1 32 ? 14.273 -12.203 -14.594 1 93.75 32 ASP B O 1
ATOM 1487 N N . LYS B 1 33 ? 16.062 -13.484 -14.625 1 91.31 33 LYS B N 1
ATOM 1488 C CA . LYS B 1 33 ? 15.547 -14.359 -15.672 1 91.31 33 LYS B CA 1
ATOM 1489 C C . LYS B 1 33 ? 15.883 -15.82 -15.383 1 91.31 33 LYS B C 1
ATOM 1491 O O . LYS B 1 33 ? 16.875 -16.109 -14.719 1 91.31 33 LYS B O 1
ATOM 1496 N N . HIS B 1 34 ? 14.898 -16.594 -15.688 1 86.94 34 HIS B N 1
ATOM 1497 C CA . HIS B 1 34 ? 15.117 -18.031 -15.641 1 86.94 34 HIS B CA 1
ATOM 1498 C C . HIS B 1 34 ? 14.797 -18.688 -16.984 1 86.94 34 HIS B C 1
ATOM 1500 O O . HIS B 1 34 ? 13.773 -18.375 -17.594 1 86.94 34 HIS B O 1
ATOM 1506 N N . SER B 1 35 ? 15.719 -19.406 -17.5 1 83.25 35 SER B N 1
ATOM 1507 C CA . SER B 1 35 ? 15.508 -20.125 -18.734 1 83.25 35 SER B CA 1
ATOM 1508 C C . SER B 1 35 ? 15.75 -21.625 -18.562 1 83.25 35 SER B C 1
ATOM 1510 O O . SER B 1 35 ? 16.672 -22.016 -17.844 1 83.25 35 SER B O 1
ATOM 1512 N N . ASN B 1 36 ? 14.711 -22.391 -18.953 1 74.62 36 ASN B N 1
ATOM 1513 C CA . ASN B 1 36 ? 14.906 -23.828 -19.016 1 74.62 36 ASN B CA 1
ATOM 1514 C C . ASN B 1 36 ? 14.656 -24.359 -20.422 1 74.62 36 ASN B C 1
ATOM 1516 O O . ASN B 1 36 ? 14.586 -23.594 -21.391 1 74.62 36 ASN B O 1
ATOM 1520 N N . ASP B 1 37 ? 14.703 -25.672 -20.562 1 70.44 37 ASP B N 1
ATOM 1521 C CA . ASP B 1 37 ? 14.578 -26.328 -21.859 1 70.44 37 ASP B CA 1
ATOM 1522 C C . ASP B 1 37 ? 13.219 -26.047 -22.5 1 70.44 37 ASP B C 1
ATOM 1524 O O . ASP B 1 37 ? 13.07 -26.125 -23.719 1 70.44 37 ASP B O 1
ATOM 1528 N N . TYR B 1 38 ? 12.281 -25.594 -21.703 1 67.25 38 TYR B N 1
ATOM 1529 C CA . TYR B 1 38 ? 10.906 -25.453 -22.188 1 67.25 38 TYR B CA 1
ATOM 1530 C C . TYR B 1 38 ? 10.539 -23.984 -22.375 1 67.25 38 TYR B C 1
ATOM 1532 O O . TYR B 1 38 ? 9.477 -23.672 -22.922 1 67.25 38 TYR B O 1
ATOM 1540 N N . GLY B 1 39 ? 11.492 -23.078 -22 1 75.12 39 GLY B N 1
ATOM 1541 C CA . GLY B 1 39 ? 11.188 -21.672 -22.172 1 75.12 39 GLY B CA 1
ATOM 1542 C C . GLY B 1 39 ? 11.797 -20.797 -21.078 1 75.12 39 GLY B C 1
ATOM 1543 O O . GLY B 1 39 ? 12.617 -21.25 -20.297 1 75.12 39 GLY B O 1
ATOM 1544 N N . GLY B 1 40 ? 11.609 -19.5 -21.266 1 82.31 40 GLY B N 1
ATOM 1545 C CA . GLY B 1 40 ? 12.164 -18.562 -20.312 1 82.31 40 GLY B CA 1
ATOM 1546 C C . GLY B 1 40 ? 11.109 -17.703 -19.641 1 82.31 40 GLY B C 1
ATOM 1547 O O . GLY B 1 40 ? 10.039 -17.469 -20.203 1 82.31 40 GLY B O 1
ATOM 1548 N N . ILE B 1 41 ? 11.398 -17.609 -18.344 1 86.06 41 ILE B N 1
ATOM 1549 C CA . ILE B 1 41 ? 10.516 -16.734 -17.578 1 86.06 41 ILE B CA 1
ATOM 1550 C C . ILE B 1 41 ? 11.289 -15.508 -17.094 1 86.06 41 ILE B C 1
ATOM 1552 O O . ILE B 1 41 ? 12.461 -15.609 -16.719 1 86.06 41 ILE B O 1
ATOM 1556 N N . ASN B 1 42 ? 10.68 -14.391 -17.328 1 91 42 ASN B N 1
ATOM 1557 C CA . ASN B 1 42 ? 11.203 -13.141 -16.781 1 91 42 ASN B CA 1
ATOM 1558 C C . ASN B 1 42 ? 10.133 -12.359 -16.047 1 91 42 ASN B C 1
ATOM 1560 O O . ASN B 1 42 ? 9.031 -12.867 -15.812 1 91 42 ASN B O 1
ATOM 1564 N N . TYR B 1 43 ? 10.516 -11.125 -15.586 1 91.44 43 TYR B N 1
ATOM 1565 C CA . TYR B 1 43 ? 9.625 -10.383 -14.703 1 91.44 43 TYR B CA 1
ATOM 1566 C C . TYR B 1 43 ? 8.344 -9.992 -15.438 1 91.44 43 TYR B C 1
ATOM 1568 O O . TYR B 1 43 ? 7.32 -9.711 -14.805 1 91.44 43 TYR B O 1
ATOM 1576 N N . THR B 1 44 ? 8.297 -9.992 -16.797 1 92.38 44 THR B N 1
ATOM 1577 C CA . THR B 1 44 ? 7.133 -9.562 -17.562 1 92.38 44 THR B CA 1
ATOM 1578 C C . THR B 1 44 ? 6.078 -10.664 -17.594 1 92.38 44 THR B C 1
ATOM 1580 O O . THR 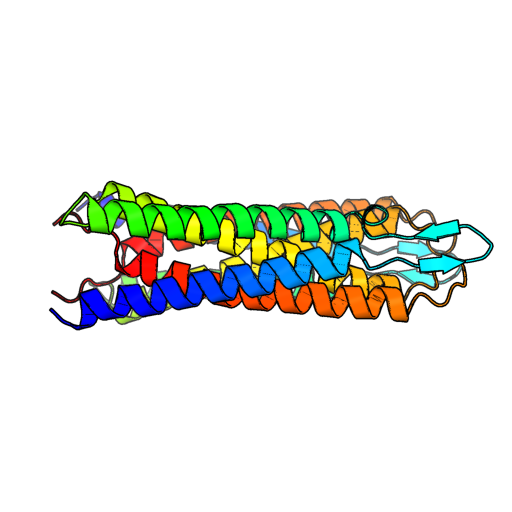B 1 44 ? 4.938 -10.422 -18 1 92.38 44 THR B O 1
ATOM 1583 N N . TYR B 1 45 ? 6.438 -11.797 -17.156 1 90.56 45 TYR B N 1
ATOM 1584 C CA . TYR B 1 45 ? 5.504 -12.914 -17.172 1 90.56 45 TYR B CA 1
ATOM 1585 C C . TYR B 1 45 ? 4.414 -12.734 -16.125 1 90.56 45 TYR B C 1
ATOM 1587 O O . TYR B 1 45 ? 3.256 -13.094 -16.359 1 90.56 45 TYR B O 1
ATOM 1595 N N . PHE B 1 46 ? 4.77 -12.172 -15.008 1 92.31 46 PHE B N 1
ATOM 1596 C CA . PHE B 1 46 ? 3.828 -12 -13.914 1 92.31 46 PHE B CA 1
ATOM 1597 C C . PHE B 1 46 ? 3.367 -10.547 -13.812 1 92.31 46 PHE B C 1
ATOM 1599 O O . PHE B 1 46 ? 4.18 -9.625 -13.906 1 92.31 46 PHE B O 1
ATOM 1606 N N . PHE B 1 47 ? 2.109 -10.352 -13.602 1 95.38 47 PHE B N 1
ATOM 1607 C CA . PHE B 1 47 ? 1.54 -9.023 -13.43 1 95.38 47 PHE B CA 1
ATOM 1608 C C . PHE B 1 47 ? 2.143 -8.328 -12.211 1 95.38 47 PHE B C 1
ATOM 1610 O O . PHE B 1 47 ? 2.494 -7.148 -12.273 1 95.38 47 PHE B O 1
ATOM 1617 N N . SER B 1 48 ? 2.236 -9.016 -11.078 1 96.69 48 SER B N 1
ATOM 1618 C CA . SER B 1 48 ? 2.738 -8.445 -9.836 1 96.69 48 SER B CA 1
ATOM 1619 C C . SER B 1 48 ? 4.156 -7.906 -10 1 96.69 48 SER B C 1
ATOM 1621 O O . SER B 1 48 ? 4.492 -6.848 -9.469 1 96.69 48 SER B O 1
ATOM 1623 N N . TYR B 1 49 ? 4.957 -8.625 -10.797 1 96.38 49 TYR B N 1
ATOM 1624 C CA . TYR B 1 49 ? 6.32 -8.172 -11.055 1 96.38 49 TYR B CA 1
ATOM 1625 C C . TYR B 1 49 ? 6.32 -6.93 -11.938 1 96.38 49 TYR B C 1
ATOM 1627 O O . TYR B 1 49 ? 7.086 -5.992 -11.695 1 96.38 49 TYR B O 1
ATOM 1635 N N . LYS B 1 50 ? 5.488 -6.953 -12.914 1 97.38 50 LYS B N 1
ATOM 1636 C CA . LYS B 1 50 ? 5.375 -5.785 -13.781 1 97.38 50 LYS B CA 1
ATOM 1637 C C . LYS B 1 50 ? 4.922 -4.559 -13 1 97.38 50 LYS B C 1
ATOM 1639 O O . LYS B 1 50 ? 5.422 -3.453 -13.219 1 97.38 50 LYS B O 1
ATOM 1644 N N . TYR B 1 51 ? 3.99 -4.852 -12.164 1 98.19 51 TYR B N 1
ATOM 1645 C CA . TYR B 1 51 ? 3.488 -3.777 -11.32 1 98.19 51 TYR B CA 1
ATOM 1646 C C . TYR B 1 51 ? 4.578 -3.27 -10.383 1 98.19 51 TYR B C 1
ATOM 1648 O O . TYR B 1 51 ? 4.762 -2.059 -10.234 1 98.19 51 TYR B O 1
ATOM 1656 N N . MET B 1 52 ? 5.281 -4.152 -9.758 1 98.19 52 MET B N 1
ATOM 1657 C CA . MET B 1 52 ? 6.402 -3.789 -8.891 1 98.19 52 MET B CA 1
ATOM 1658 C C . MET B 1 52 ? 7.426 -2.955 -9.648 1 98.19 52 MET B C 1
ATOM 1660 O O . MET B 1 52 ? 7.883 -1.924 -9.156 1 98.19 52 MET B O 1
ATOM 1664 N N . PHE B 1 53 ? 7.734 -3.373 -10.883 1 98.31 53 PHE B N 1
ATOM 1665 C CA . PHE B 1 53 ? 8.68 -2.641 -11.727 1 98.31 53 PHE B CA 1
ATOM 1666 C C . PHE B 1 53 ? 8.156 -1.243 -12.031 1 98.31 53 PHE B C 1
ATOM 1668 O O . PHE B 1 53 ? 8.883 -0.257 -11.883 1 98.31 53 PHE B O 1
ATOM 1675 N N . GLY B 1 54 ? 6.926 -1.176 -12.398 1 98.62 54 GLY B N 1
ATOM 1676 C CA . GLY B 1 54 ? 6.324 0.109 -12.719 1 98.62 54 GLY B CA 1
ATOM 1677 C C . GLY B 1 54 ? 6.324 1.076 -11.555 1 98.62 54 GLY B C 1
ATOM 1678 O O . GLY B 1 54 ? 6.609 2.264 -11.727 1 98.62 54 GLY B O 1
ATOM 1679 N N . THR B 1 55 ? 5.992 0.569 -10.367 1 98.81 55 THR B N 1
ATOM 1680 C CA . THR B 1 55 ? 5.984 1.436 -9.195 1 98.81 55 THR B CA 1
ATOM 1681 C C . THR B 1 55 ? 7.395 1.93 -8.875 1 98.81 55 THR B C 1
ATOM 1683 O O . THR B 1 55 ? 7.578 3.068 -8.445 1 98.81 55 THR B O 1
ATOM 1686 N N . GLY B 1 56 ? 8.398 1.054 -9.109 1 98.81 56 GLY B N 1
ATOM 1687 C CA . GLY B 1 56 ? 9.781 1.478 -8.945 1 98.81 56 GLY B CA 1
ATOM 1688 C C . GLY B 1 56 ? 10.172 2.619 -9.859 1 98.81 56 GLY B C 1
ATOM 1689 O O . GLY B 1 56 ? 10.781 3.594 -9.422 1 98.81 56 GLY B O 1
ATOM 1690 N N . VAL B 1 57 ? 9.727 2.529 -11.062 1 98.75 57 VAL B N 1
ATOM 1691 C CA . VAL B 1 57 ? 10.062 3.535 -12.062 1 98.75 57 VAL B CA 1
ATOM 1692 C C . VAL B 1 57 ? 9.391 4.863 -11.703 1 98.75 57 VAL B C 1
ATOM 1694 O O . VAL B 1 57 ? 10.023 5.922 -11.781 1 98.75 57 VAL B O 1
ATOM 1697 N N . ILE B 1 58 ? 8.18 4.781 -11.273 1 98.75 58 ILE B N 1
ATOM 1698 C CA . ILE B 1 58 ? 7.457 5.98 -10.867 1 98.75 58 ILE B CA 1
ATOM 1699 C C . ILE B 1 58 ? 8.156 6.613 -9.664 1 98.75 58 ILE B C 1
ATOM 1701 O O . ILE B 1 58 ? 8.32 7.832 -9.602 1 98.75 58 ILE B O 1
ATOM 1705 N N . GLY B 1 59 ? 8.562 5.773 -8.719 1 98.75 59 GLY B N 1
ATOM 1706 C CA . GLY B 1 59 ? 9.266 6.273 -7.543 1 98.75 59 GLY B CA 1
ATOM 1707 C C . GLY B 1 59 ? 10.578 6.949 -7.875 1 98.75 59 GLY B C 1
ATOM 1708 O O . GLY B 1 59 ? 10.922 7.984 -7.297 1 98.75 59 GLY B O 1
ATOM 1709 N N . ILE B 1 60 ? 11.305 6.375 -8.789 1 98.69 60 ILE B N 1
ATOM 1710 C CA . ILE B 1 60 ? 12.57 6.957 -9.211 1 98.69 60 ILE B CA 1
ATOM 1711 C C . ILE B 1 60 ? 12.328 8.328 -9.836 1 98.69 60 ILE B C 1
ATOM 1713 O O . ILE B 1 60 ? 12.969 9.312 -9.461 1 98.69 60 ILE B O 1
ATOM 1717 N N . ALA B 1 61 ? 11.391 8.328 -10.766 1 98.25 61 ALA B N 1
ATOM 1718 C CA . ALA B 1 61 ? 11.102 9.578 -11.461 1 98.25 61 ALA B CA 1
ATOM 1719 C C . ALA B 1 61 ? 10.688 10.672 -10.477 1 98.25 61 ALA B C 1
ATOM 1721 O O . ALA B 1 61 ? 11.203 11.789 -10.531 1 98.25 61 ALA B O 1
ATOM 1722 N N . TYR B 1 62 ? 9.875 10.352 -9.539 1 98.19 62 TYR B N 1
ATOM 1723 C CA . TYR B 1 62 ? 9.352 11.344 -8.609 1 98.19 62 TYR B CA 1
ATOM 1724 C C . TYR B 1 62 ? 10.445 11.852 -7.676 1 98.19 62 TYR B C 1
ATOM 1726 O O . TYR B 1 62 ? 10.609 13.055 -7.508 1 98.19 62 TYR B O 1
ATOM 1734 N N . ASN B 1 63 ? 11.125 10.898 -7.031 1 97.12 63 ASN B N 1
ATOM 1735 C CA . ASN B 1 63 ? 12.141 11.297 -6.07 1 97.12 63 ASN B CA 1
ATOM 1736 C C . ASN B 1 63 ? 13.289 12.047 -6.746 1 97.12 63 ASN B C 1
ATOM 1738 O O . ASN B 1 63 ? 13.844 12.984 -6.172 1 97.12 63 ASN B O 1
ATOM 1742 N N . PHE B 1 64 ? 13.547 11.648 -7.93 1 93.94 64 PHE B N 1
ATOM 1743 C CA . PHE B 1 64 ? 14.594 12.328 -8.68 1 93.94 64 PHE B CA 1
ATOM 1744 C C . PHE B 1 64 ? 14.156 13.742 -9.047 1 93.94 64 PHE B C 1
ATOM 1746 O O . PHE B 1 64 ? 14.938 14.695 -8.922 1 93.94 64 PHE B O 1
ATOM 1753 N N . LEU B 1 65 ? 12.938 13.922 -9.477 1 94.38 65 LEU B N 1
ATOM 1754 C CA . LEU B 1 65 ? 12.391 15.242 -9.797 1 94.38 65 LEU B CA 1
ATOM 1755 C C . LEU B 1 65 ? 12.359 16.125 -8.555 1 94.38 65 LEU B C 1
ATOM 1757 O O . LEU B 1 65 ? 12.609 17.328 -8.641 1 94.38 65 LEU B O 1
ATOM 1761 N N . GLN B 1 66 ? 12.094 15.531 -7.504 1 93.38 66 GLN B N 1
ATOM 1762 C CA . GLN B 1 66 ? 12.047 16.281 -6.258 1 93.38 66 GLN B CA 1
ATOM 1763 C C . GLN B 1 66 ? 13.438 16.766 -5.848 1 93.38 66 GLN B C 1
ATOM 1765 O O . GLN B 1 66 ? 13.594 17.875 -5.332 1 93.38 66 GLN B O 1
ATOM 1770 N N . ILE B 1 67 ? 14.422 15.984 -6.051 1 91.12 67 ILE B N 1
ATOM 1771 C CA . ILE B 1 67 ? 15.797 16.375 -5.746 1 91.12 67 ILE B CA 1
ATOM 1772 C C . ILE B 1 67 ? 16.203 17.547 -6.641 1 91.12 67 ILE B C 1
ATOM 1774 O O . ILE B 1 67 ? 16.781 18.531 -6.16 1 91.12 67 ILE B O 1
ATOM 1778 N N . ILE B 1 68 ? 15.844 17.5 -7.871 1 89.06 68 ILE B N 1
ATOM 1779 C CA . ILE B 1 68 ? 16.188 18.547 -8.82 1 89.06 68 ILE B CA 1
ATOM 1780 C C . ILE B 1 68 ? 15.438 19.828 -8.461 1 89.06 68 ILE B C 1
ATOM 1782 O O . ILE B 1 68 ? 16.016 20.922 -8.469 1 89.06 68 ILE B O 1
ATOM 1786 N N . SER B 1 69 ? 14.172 19.656 -8.195 1 86.19 69 SER B N 1
ATOM 1787 C CA . SER B 1 69 ? 13.352 20.797 -7.832 1 86.19 69 SER B CA 1
ATOM 1788 C C . SER B 1 69 ? 13.883 21.5 -6.586 1 86.19 69 SER B C 1
ATOM 1790 O O . SER B 1 69 ? 13.875 22.719 -6.504 1 86.19 69 SER B O 1
ATOM 1792 N N . PHE B 1 70 ? 14.266 20.688 -5.688 1 81.81 70 PHE B N 1
ATOM 1793 C CA . PHE B 1 70 ? 14.828 21.234 -4.465 1 81.81 70 PHE B CA 1
ATOM 1794 C C . PHE B 1 70 ? 16.094 22.031 -4.762 1 81.81 70 PHE B C 1
ATOM 1796 O O . PHE B 1 70 ? 16.297 23.125 -4.227 1 81.81 70 PHE B O 1
ATOM 1803 N N . ALA B 1 71 ? 16.891 21.547 -5.594 1 78.75 71 ALA B N 1
ATOM 1804 C CA . ALA B 1 71 ? 18.141 22.219 -5.953 1 78.75 71 ALA B CA 1
ATOM 1805 C C . ALA B 1 71 ? 17.875 23.531 -6.684 1 78.75 71 ALA B C 1
ATOM 1807 O O . ALA B 1 71 ? 18.516 24.547 -6.402 1 78.75 71 ALA B O 1
ATOM 1808 N N . ILE B 1 72 ? 16.875 23.547 -7.465 1 79.5 72 ILE B N 1
ATOM 1809 C CA . ILE B 1 72 ? 16.547 24.719 -8.258 1 79.5 72 ILE B CA 1
ATOM 1810 C C . ILE B 1 72 ? 15.914 25.781 -7.367 1 79.5 72 ILE B C 1
ATOM 1812 O O . ILE B 1 72 ? 16.266 26.969 -7.441 1 79.5 72 ILE B O 1
ATOM 1816 N N . CYS B 1 73 ? 14.984 25.359 -6.566 1 74.44 73 CYS B N 1
ATOM 1817 C CA . CYS B 1 73 ? 14.297 26.281 -5.688 1 74.44 73 CYS B CA 1
ATOM 1818 C C . CYS B 1 73 ? 15.273 26.938 -4.711 1 74.44 73 CYS B C 1
ATOM 1820 O O . CYS B 1 73 ? 15.148 28.125 -4.402 1 74.44 73 CYS B O 1
ATOM 1822 N N . ARG B 1 74 ? 16.188 26.266 -4.176 1 72.81 74 ARG B N 1
ATOM 1823 C CA . ARG B 1 74 ? 17.188 26.812 -3.254 1 72.81 74 ARG B CA 1
ATOM 1824 C C . ARG B 1 74 ? 18.078 27.828 -3.947 1 72.81 74 ARG B C 1
ATOM 1826 O O . ARG B 1 74 ? 18.531 28.797 -3.326 1 72.81 74 ARG B O 1
ATOM 1833 N N . MET B 1 75 ? 18.172 27.578 -5.219 1 69.12 75 MET B N 1
ATOM 1834 C CA . MET B 1 75 ? 19.031 28.484 -5.977 1 69.12 75 MET B CA 1
ATOM 1835 C C . MET B 1 75 ? 18.266 29.734 -6.371 1 69.12 75 MET B C 1
ATOM 1837 O O . MET B 1 75 ? 18.828 30.828 -6.371 1 69.12 75 MET B O 1
ATOM 1841 N N . LEU B 1 76 ? 17.016 29.516 -6.605 1 68.75 76 LEU B N 1
ATOM 1842 C CA . LEU B 1 76 ? 16.281 30.625 -7.215 1 68.75 76 LEU B CA 1
A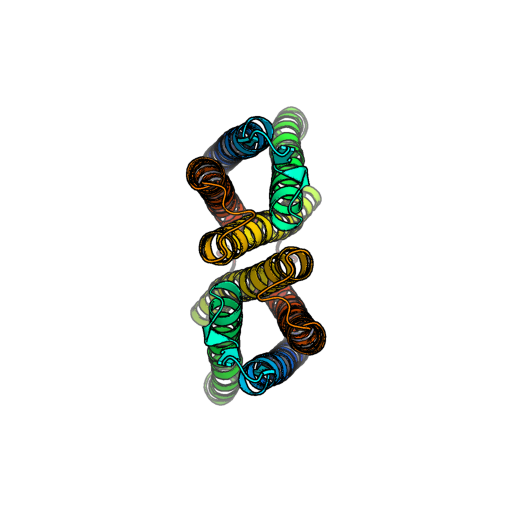TOM 1843 C C . LEU B 1 76 ? 15.43 31.344 -6.18 1 68.75 76 LEU B C 1
ATOM 1845 O O . LEU B 1 76 ? 15.125 32.531 -6.336 1 68.75 76 LEU B O 1
ATOM 1849 N N . MET B 1 77 ? 14.797 30.578 -5.344 1 62.38 77 MET B N 1
ATOM 1850 C CA . MET B 1 77 ? 13.766 31.203 -4.512 1 62.38 77 MET B CA 1
ATOM 1851 C C . MET B 1 77 ? 14.148 31.141 -3.035 1 62.38 77 MET B C 1
ATOM 1853 O O . MET B 1 77 ? 14.781 30.172 -2.6 1 62.38 77 MET B O 1
ATOM 1857 N N . ASP B 1 78 ? 14.414 32.188 -2.279 1 59.06 78 ASP B N 1
ATOM 1858 C CA . ASP B 1 78 ? 14.773 32.25 -0.868 1 59.06 78 ASP B CA 1
ATOM 1859 C C . ASP B 1 78 ? 13.805 31.469 -0 1 59.06 78 ASP B C 1
ATOM 1861 O O . ASP B 1 78 ? 14.18 30.953 1.056 1 59.06 78 ASP B O 1
ATOM 1865 N N . ASN B 1 79 ? 12.336 31.469 -0.417 1 58.62 79 ASN B N 1
ATOM 1866 C CA . ASN B 1 79 ? 11.375 30.891 0.521 1 58.62 79 ASN B CA 1
ATOM 1867 C C . ASN B 1 79 ? 10.578 29.75 -0.117 1 58.62 79 ASN B C 1
ATOM 1869 O O . ASN B 1 79 ? 10.25 29.812 -1.304 1 58.62 79 ASN B O 1
ATOM 1873 N N . ASP B 1 80 ? 10.5 28.734 0.637 1 61.84 80 ASP B N 1
ATOM 1874 C CA . ASP B 1 80 ? 9.641 27.641 0.213 1 61.84 80 ASP B CA 1
ATOM 1875 C C . ASP B 1 80 ? 8.211 28.125 -0.031 1 61.84 80 ASP B C 1
ATOM 1877 O O . ASP B 1 80 ? 7.59 28.719 0.854 1 61.84 80 ASP B O 1
ATOM 1881 N N . SER B 1 81 ? 7.695 28.172 -1.323 1 75.31 81 SER B N 1
ATOM 1882 C CA . SER B 1 81 ? 6.336 28.562 -1.69 1 75.31 81 SER B CA 1
ATOM 1883 C C . SER B 1 81 ? 5.316 27.547 -1.167 1 75.31 81 SER B C 1
ATOM 1885 O O . SER B 1 81 ? 5.637 26.375 -0.98 1 75.31 81 SER B O 1
ATOM 1887 N N . ASP B 1 82 ? 4.242 28.062 -0.721 1 81.94 82 ASP B N 1
ATOM 1888 C CA . ASP B 1 82 ? 3.117 27.25 -0.279 1 81.94 82 ASP B CA 1
ATOM 1889 C C . ASP B 1 82 ? 2.781 26.172 -1.312 1 81.94 82 ASP B C 1
ATOM 1891 O O . ASP B 1 82 ? 2.436 25.047 -0.955 1 81.94 82 ASP B O 1
ATOM 1895 N N . VAL B 1 83 ? 2.99 26.531 -2.559 1 82.88 83 VAL B N 1
ATOM 1896 C CA . VAL B 1 83 ? 2.662 25.609 -3.643 1 82.88 83 VAL B CA 1
ATOM 1897 C C . VAL B 1 83 ? 3.623 24.422 -3.625 1 82.88 83 VAL B C 1
ATOM 1899 O O . VAL B 1 83 ? 3.205 23.281 -3.791 1 82.88 83 VAL B O 1
ATOM 1902 N N . TYR B 1 84 ? 4.801 24.688 -3.359 1 83.81 84 TYR B N 1
ATOM 1903 C CA . TYR B 1 84 ? 5.805 23.641 -3.297 1 83.81 84 TYR B CA 1
ATOM 1904 C C . TYR B 1 84 ? 5.52 22.672 -2.15 1 83.81 84 TYR B C 1
ATOM 1906 O O . TYR B 1 84 ? 5.633 21.453 -2.307 1 83.81 84 TYR B O 1
ATOM 1914 N N . SER B 1 85 ? 5.105 23.219 -1.115 1 86.31 85 SER B N 1
ATOM 1915 C CA . SER B 1 85 ? 4.797 22.406 0.049 1 86.31 85 SER B CA 1
ATOM 1916 C C . SER B 1 85 ? 3.596 21.5 -0.214 1 86.31 85 SER B C 1
ATOM 1918 O O . SER B 1 85 ? 3.555 20.359 0.255 1 86.31 85 SER B O 1
ATOM 1920 N N . LEU B 1 86 ? 2.676 22.016 -0.982 1 89.06 86 LEU B N 1
ATOM 1921 C CA . LEU B 1 86 ? 1.506 21.219 -1.329 1 89.06 86 LEU B CA 1
ATOM 1922 C C . LEU B 1 86 ? 1.881 20.094 -2.289 1 89.06 86 LEU B C 1
ATOM 1924 O O . LEU B 1 86 ? 1.411 18.953 -2.143 1 89.06 86 LEU B O 1
ATOM 1928 N N . ILE B 1 87 ? 2.725 20.359 -3.215 1 90.06 87 ILE B N 1
ATOM 1929 C CA . ILE B 1 87 ? 3.174 19.359 -4.176 1 90.06 87 ILE B CA 1
ATOM 1930 C C . ILE B 1 87 ? 3.955 18.266 -3.449 1 90.06 87 ILE B C 1
ATOM 1932 O O . ILE B 1 87 ? 3.777 17.078 -3.73 1 90.06 87 ILE B O 1
ATOM 1936 N N . GLU B 1 88 ? 4.711 18.672 -2.514 1 92.06 88 GLU B N 1
ATOM 1937 C CA . GLU B 1 88 ? 5.461 17.703 -1.725 1 92.06 88 GLU B CA 1
ATOM 1938 C C . GLU B 1 88 ? 4.531 16.844 -0.87 1 92.06 88 GLU B C 1
ATOM 1940 O O . GLU B 1 88 ? 4.723 15.633 -0.758 1 92.06 88 GLU B O 1
ATOM 1945 N N . PHE B 1 89 ? 3.592 17.484 -0.365 1 93.38 89 PHE B N 1
ATOM 1946 C CA . PHE B 1 89 ? 2.674 16.781 0.523 1 93.38 89 PHE B CA 1
ATOM 1947 C C . PHE B 1 89 ? 1.884 15.727 -0.24 1 93.38 89 PHE B C 1
ATOM 1949 O O . PHE B 1 89 ? 1.921 14.547 0.107 1 93.38 89 PHE B O 1
ATOM 1956 N N . TYR B 1 90 ? 1.251 16.062 -1.282 1 95.69 90 TYR B N 1
ATOM 1957 C CA . TYR B 1 90 ? 0.426 15.133 -2.037 1 95.69 90 TYR B CA 1
ATOM 1958 C C . TYR B 1 90 ? 1.292 14.141 -2.809 1 95.69 90 TYR B C 1
ATOM 1960 O O . TYR B 1 90 ? 0.94 12.969 -2.934 1 95.69 90 TYR B O 1
ATOM 1968 N N . GLY B 1 91 ? 2.379 14.641 -3.336 1 97.12 91 GLY B N 1
ATOM 1969 C CA . GLY B 1 91 ? 3.281 13.766 -4.07 1 97.12 91 GLY B CA 1
ATOM 1970 C C . GLY B 1 91 ? 3.9 12.68 -3.207 1 97.12 91 GLY B C 1
ATOM 1971 O O . GLY B 1 91 ? 3.895 11.508 -3.578 1 97.12 91 GLY B O 1
ATOM 1972 N N . ASP B 1 92 ? 4.414 13.109 -2.023 1 97.38 92 ASP B N 1
ATOM 1973 C CA . ASP B 1 92 ? 5.008 12.141 -1.106 1 97.38 92 ASP B CA 1
ATOM 1974 C C . ASP B 1 92 ? 3.979 11.109 -0.66 1 97.38 92 ASP B C 1
ATOM 1976 O O . ASP B 1 92 ? 4.289 9.922 -0.556 1 97.38 92 ASP B O 1
ATOM 1980 N N . LYS B 1 93 ? 2.822 11.547 -0.404 1 97.38 93 LYS B N 1
ATOM 1981 C CA . LYS B 1 93 ? 1.763 10.641 0.028 1 97.38 93 LYS B CA 1
ATOM 1982 C C . LYS B 1 93 ? 1.382 9.672 -1.086 1 97.38 93 LYS B C 1
ATOM 1984 O O . LYS B 1 93 ? 1.362 8.453 -0.878 1 97.38 93 LYS B O 1
ATOM 1989 N N . ALA B 1 94 ? 1.163 10.109 -2.277 1 98.19 94 ALA B N 1
ATOM 1990 C CA . ALA B 1 94 ? 0.75 9.273 -3.402 1 98.19 94 ALA B CA 1
ATOM 1991 C C . ALA B 1 94 ? 1.835 8.266 -3.764 1 98.19 94 ALA B C 1
ATOM 1993 O O . ALA B 1 94 ? 1.554 7.074 -3.928 1 98.19 94 ALA B O 1
ATOM 1994 N N . VAL B 1 95 ? 3.029 8.734 -3.848 1 98.69 95 VAL B N 1
ATOM 1995 C CA . VAL B 1 95 ? 4.125 7.859 -4.262 1 98.69 95 VAL B CA 1
ATOM 1996 C C . VAL B 1 95 ? 4.398 6.824 -3.174 1 98.69 95 VAL B C 1
ATOM 1998 O O . VAL B 1 95 ? 4.734 5.676 -3.473 1 98.69 95 VAL B O 1
ATOM 2001 N N . SER B 1 96 ? 4.234 7.254 -1.897 1 98.62 96 SER B N 1
ATOM 2002 C CA . SER B 1 96 ? 4.43 6.27 -0.835 1 98.62 96 SER B CA 1
ATOM 2003 C C . SER B 1 96 ? 3.42 5.133 -0.94 1 98.62 96 SER B C 1
ATOM 2005 O O . SER B 1 96 ? 3.766 3.969 -0.731 1 98.62 96 SER B O 1
ATOM 2007 N N . TYR B 1 97 ? 2.184 5.406 -1.326 1 98.75 97 TYR B N 1
ATOM 2008 C CA . TYR B 1 97 ? 1.191 4.359 -1.537 1 98.75 97 TYR B CA 1
ATOM 2009 C C . TYR B 1 97 ? 1.57 3.48 -2.725 1 98.75 97 TYR B C 1
ATOM 2011 O O . TYR B 1 97 ? 1.437 2.256 -2.664 1 98.75 97 TYR B O 1
ATOM 2019 N N . ILE B 1 98 ? 1.989 4.137 -3.768 1 98.81 98 ILE B N 1
ATOM 2020 C CA . ILE B 1 98 ? 2.357 3.42 -4.98 1 98.81 98 ILE B CA 1
ATOM 2021 C C . ILE B 1 98 ? 3.484 2.436 -4.676 1 98.81 98 ILE B C 1
ATOM 2023 O O . ILE B 1 98 ? 3.418 1.267 -5.062 1 98.81 98 ILE B O 1
ATOM 2027 N N . LEU B 1 99 ? 4.441 2.891 -3.928 1 98.88 99 LEU B N 1
ATOM 2028 C CA . LEU B 1 99 ? 5.578 2.037 -3.596 1 98.88 99 LEU B CA 1
ATOM 2029 C C . LEU B 1 99 ? 5.16 0.921 -2.645 1 98.88 99 LEU B C 1
ATOM 2031 O O . LEU B 1 99 ? 5.562 -0.231 -2.814 1 98.88 99 LEU B O 1
ATOM 2035 N N . ALA B 1 100 ? 4.359 1.239 -1.658 1 98.81 100 ALA B N 1
ATOM 2036 C CA . ALA B 1 100 ? 3.891 0.236 -0.705 1 98.81 100 ALA B CA 1
ATOM 2037 C C . ALA B 1 100 ? 3.113 -0.872 -1.41 1 98.81 100 ALA B C 1
ATOM 2039 O O . ALA B 1 100 ? 3.314 -2.055 -1.13 1 98.81 100 ALA B O 1
ATOM 2040 N N . THR B 1 101 ? 2.262 -0.458 -2.346 1 98.81 101 THR B N 1
ATOM 2041 C CA . THR B 1 101 ? 1.418 -1.434 -3.027 1 98.81 101 THR B CA 1
ATOM 2042 C C . THR B 1 101 ? 2.24 -2.277 -3.998 1 98.81 101 THR B C 1
ATOM 2044 O O . THR B 1 101 ? 1.983 -3.473 -4.16 1 98.81 101 THR B O 1
ATOM 2047 N N . GLY B 1 102 ? 3.225 -1.684 -4.629 1 98.75 102 GLY B N 1
ATOM 2048 C CA . GLY B 1 102 ? 4.105 -2.461 -5.484 1 98.75 102 GLY B CA 1
ATOM 2049 C C . GLY B 1 102 ? 4.855 -3.551 -4.738 1 98.75 102 GLY B C 1
ATOM 2050 O O . GLY B 1 102 ? 4.895 -4.699 -5.184 1 98.75 102 GLY B O 1
ATOM 2051 N N . ALA B 1 103 ? 5.383 -3.158 -3.6 1 98.75 103 ALA B N 1
ATOM 2052 C CA . ALA B 1 103 ? 6.117 -4.125 -2.787 1 98.75 103 ALA B CA 1
ATOM 2053 C C . AL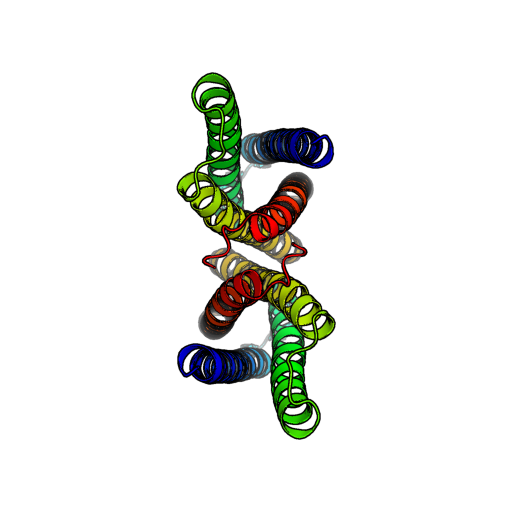A B 1 103 ? 5.199 -5.234 -2.289 1 98.75 103 ALA B C 1
ATOM 2055 O O . ALA B 1 103 ? 5.559 -6.414 -2.324 1 98.75 103 ALA B O 1
ATOM 2056 N N . ALA B 1 104 ? 3.994 -4.879 -1.866 1 98.56 104 ALA B N 1
ATOM 2057 C CA . ALA B 1 104 ? 3.053 -5.852 -1.318 1 98.56 104 ALA B CA 1
ATOM 2058 C C . ALA B 1 104 ? 2.57 -6.816 -2.398 1 98.56 104 ALA B C 1
ATOM 2060 O O . ALA B 1 104 ? 2.445 -8.023 -2.154 1 98.56 104 ALA B O 1
ATOM 2061 N N . ALA B 1 105 ? 2.307 -6.254 -3.551 1 98.19 105 ALA B N 1
ATOM 2062 C CA . ALA B 1 105 ? 1.898 -7.109 -4.664 1 98.19 105 ALA B CA 1
ATOM 2063 C C . ALA B 1 105 ? 2.982 -8.133 -4.996 1 98.19 105 ALA B C 1
ATOM 2065 O O . ALA B 1 105 ? 2.691 -9.312 -5.199 1 98.19 105 ALA B O 1
ATOM 2066 N N . GLY B 1 106 ? 4.219 -7.711 -5.043 1 97.31 106 GLY B N 1
ATOM 2067 C CA . GLY B 1 106 ? 5.324 -8.617 -5.312 1 97.31 106 GLY B CA 1
ATOM 2068 C C . GLY B 1 106 ? 5.504 -9.672 -4.242 1 97.31 106 GLY B C 1
ATOM 2069 O O . GLY B 1 106 ? 5.523 -10.867 -4.539 1 97.31 106 GLY B O 1
ATOM 2070 N N . PHE B 1 107 ? 5.539 -9.234 -2.938 1 96.38 107 PHE B N 1
ATOM 2071 C CA . PHE B 1 107 ? 5.711 -10.156 -1.82 1 96.38 107 PHE B CA 1
ATOM 2072 C C . PHE B 1 107 ? 4.609 -11.211 -1.811 1 96.38 107 PHE B C 1
ATOM 2074 O O . PHE B 1 107 ? 4.891 -12.406 -1.737 1 96.38 107 PHE B O 1
ATOM 2081 N N . GLY B 1 108 ? 3.43 -10.711 -1.916 1 95.69 108 GLY B N 1
ATOM 2082 C CA . GLY B 1 108 ? 2.305 -11.633 -1.865 1 95.69 108 GLY B CA 1
ATOM 2083 C C . GLY B 1 108 ? 2.326 -12.664 -2.98 1 95.69 108 GLY B C 1
ATOM 2084 O O . GLY B 1 108 ? 2.164 -13.859 -2.73 1 95.69 108 GLY B O 1
ATOM 2085 N N . ALA B 1 109 ? 2.58 -12.234 -4.164 1 94.5 109 ALA B N 1
ATOM 2086 C CA . ALA B 1 109 ? 2.592 -13.125 -5.324 1 94.5 109 ALA B CA 1
ATOM 2087 C C . ALA B 1 109 ? 3.719 -14.148 -5.219 1 94.5 109 ALA B C 1
ATOM 2089 O O . ALA B 1 109 ? 3.52 -15.328 -5.516 1 94.5 109 ALA B O 1
ATOM 2090 N N . ILE B 1 110 ? 4.855 -13.672 -4.762 1 93.75 110 ILE B N 1
ATOM 2091 C CA . ILE B 1 110 ? 6.02 -14.547 -4.703 1 93.75 110 ILE B CA 1
ATOM 2092 C C . ILE B 1 110 ? 5.758 -15.688 -3.723 1 93.75 110 ILE B C 1
ATOM 2094 O O . ILE B 1 110 ? 6.02 -16.859 -4.031 1 93.75 110 ILE B O 1
ATOM 2098 N N . ILE B 1 111 ? 5.238 -15.391 -2.623 1 93.5 111 ILE B N 1
ATOM 2099 C CA . ILE B 1 111 ? 4.973 -16.406 -1.608 1 93.5 111 ILE B CA 1
ATOM 2100 C C . ILE B 1 111 ? 3.941 -17.391 -2.131 1 93.5 111 ILE B C 1
ATOM 2102 O O . ILE B 1 111 ? 4.094 -18.609 -1.96 1 93.5 111 ILE B O 1
ATOM 2106 N N . ASP B 1 112 ? 2.941 -16.969 -2.832 1 93.06 112 ASP B N 1
ATOM 2107 C CA . ASP B 1 112 ? 1.885 -17.828 -3.342 1 93.06 112 ASP B CA 1
ATOM 2108 C C . ASP B 1 112 ? 2.375 -18.656 -4.535 1 93.06 112 ASP B C 1
ATOM 2110 O O . ASP B 1 112 ? 2.051 -19.828 -4.66 1 93.06 112 ASP B O 1
ATOM 2114 N N . LEU B 1 113 ? 3.15 -18.031 -5.352 1 89.19 113 LEU B N 1
ATOM 2115 C CA . LEU B 1 113 ? 3.627 -18.719 -6.547 1 89.19 113 LEU B CA 1
ATOM 2116 C C . LEU B 1 113 ? 4.66 -19.781 -6.184 1 89.19 113 LEU B C 1
ATOM 2118 O O . LEU B 1 113 ? 4.742 -20.828 -6.844 1 89.19 113 LEU B O 1
ATOM 2122 N N . LYS B 1 114 ? 5.414 -19.547 -5.195 1 86.5 114 LYS B N 1
ATOM 2123 C CA . LYS B 1 114 ? 6.398 -20.516 -4.75 1 86.5 114 LYS B CA 1
ATOM 2124 C C . LYS B 1 114 ? 5.719 -21.797 -4.266 1 86.5 114 LYS B C 1
ATOM 2126 O O . LYS B 1 114 ? 6.305 -22.891 -4.336 1 86.5 114 LYS B O 1
ATOM 2131 N N . LYS B 1 115 ? 4.578 -21.672 -3.82 1 82.75 115 LYS B N 1
ATOM 2132 C CA . LYS B 1 115 ? 3.82 -22.812 -3.338 1 82.75 115 LYS B CA 1
ATOM 2133 C C . LYS B 1 115 ? 3.322 -23.672 -4.5 1 82.75 115 LYS B C 1
ATOM 2135 O O . LYS B 1 115 ? 3.049 -24.859 -4.324 1 82.75 115 LYS B O 1
ATOM 2140 N N . ILE B 1 116 ? 3.219 -22.953 -5.582 1 77.06 116 ILE B N 1
ATOM 2141 C CA . ILE B 1 116 ? 2.662 -23.641 -6.746 1 77.06 116 ILE B CA 1
ATOM 2142 C C . ILE B 1 116 ? 3.793 -24.125 -7.645 1 77.06 116 ILE B C 1
ATOM 2144 O O . ILE B 1 116 ? 4.734 -23.391 -7.934 1 77.06 116 ILE B O 1
ATOM 2148 N N . LYS B 1 117 ? 3.957 -25.391 -7.75 1 65.56 117 LYS B N 1
ATOM 2149 C CA . LYS B 1 117 ? 4.973 -25.922 -8.648 1 65.56 117 LYS B CA 1
ATOM 2150 C C . LYS B 1 117 ? 4.668 -25.562 -10.102 1 65.56 117 LYS B C 1
ATOM 2152 O O . LYS B 1 117 ? 3.779 -26.156 -10.719 1 65.56 117 LYS B O 1
ATOM 2157 N N . LEU B 1 118 ? 5.375 -24.438 -10.461 1 60.62 118 LEU B N 1
ATOM 2158 C CA . LEU B 1 118 ? 5.215 -24.031 -11.852 1 60.62 118 LEU B CA 1
ATOM 2159 C C . LEU B 1 118 ? 6.086 -24.875 -12.773 1 60.62 118 LEU B C 1
ATOM 2161 O O . LEU B 1 118 ? 7.305 -24.953 -12.586 1 60.62 118 LEU B O 1
ATOM 2165 N N . TYR B 1 119 ? 5.422 -25.391 -13.711 1 56.34 119 TYR B N 1
ATOM 2166 C CA . TYR B 1 119 ? 6.02 -26.125 -14.82 1 56.34 119 TYR B CA 1
ATOM 2167 C C . TYR B 1 119 ? 7.078 -27.094 -14.336 1 56.34 119 TYR B C 1
ATOM 2169 O O . TYR B 1 119 ? 8.125 -27.266 -14.961 1 56.34 119 TYR B O 1
ATOM 2177 N N . ASP B 1 120 ? 6.918 -27.516 -13.203 1 61.75 120 ASP B N 1
ATOM 2178 C CA . ASP B 1 120 ? 7.891 -28.484 -12.688 1 61.75 120 ASP B CA 1
ATOM 2179 C C . ASP B 1 120 ? 9.297 -27.891 -12.68 1 61.75 120 ASP B C 1
ATOM 2181 O O . ASP B 1 120 ? 10.281 -28.625 -12.789 1 61.75 120 ASP B O 1
ATOM 2185 N N . ALA B 1 121 ? 9.414 -26.672 -12.852 1 66.62 121 ALA B N 1
ATOM 2186 C CA . ALA B 1 121 ? 10.727 -26.031 -12.859 1 66.62 121 ALA B CA 1
ATOM 2187 C C . ALA B 1 121 ? 11.094 -25.531 -11.461 1 66.62 121 ALA B C 1
ATOM 2189 O O . ALA B 1 121 ? 10.211 -25.266 -10.641 1 66.62 121 ALA B O 1
ATOM 2190 N N . ASP B 1 122 ? 12.477 -25.656 -11.266 1 77 122 ASP B N 1
ATOM 2191 C CA . ASP B 1 122 ? 12.969 -25.062 -10.023 1 77 122 ASP B CA 1
ATOM 2192 C C . ASP B 1 122 ? 13.141 -23.562 -10.156 1 77 122 ASP B C 1
ATOM 2194 O O . ASP B 1 122 ? 14.164 -23.078 -10.656 1 77 122 ASP B O 1
ATOM 2198 N N . LEU B 1 123 ? 12.125 -22.812 -9.812 1 85.38 123 LEU B N 1
ATOM 2199 C CA . LEU B 1 123 ? 12.109 -21.359 -9.945 1 85.38 123 LEU B CA 1
ATOM 2200 C C . LEU B 1 123 ? 12.492 -20.703 -8.625 1 85.38 123 LEU B C 1
ATOM 2202 O O . LEU B 1 123 ? 12.195 -19.516 -8.414 1 85.38 123 LEU B O 1
ATOM 2206 N N . THR B 1 124 ? 13.164 -21.438 -7.785 1 86.62 124 THR B N 1
ATOM 2207 C CA . THR B 1 124 ? 13.5 -20.906 -6.465 1 86.62 124 THR B CA 1
ATOM 2208 C C . THR B 1 124 ? 14.43 -19.703 -6.578 1 86.62 124 THR B C 1
ATOM 2210 O O . THR B 1 124 ? 14.25 -18.703 -5.883 1 86.62 124 THR B O 1
ATOM 2213 N N . GLY B 1 125 ? 15.438 -19.797 -7.422 1 89.62 125 GLY B N 1
ATOM 2214 C CA . GLY B 1 125 ? 16.359 -18.688 -7.637 1 89.62 125 GLY B CA 1
ATOM 2215 C C . GLY B 1 125 ? 15.68 -17.453 -8.188 1 89.62 125 GLY B C 1
ATOM 2216 O O . GLY B 1 125 ? 15.938 -16.344 -7.715 1 89.62 125 GLY B O 1
ATOM 2217 N N . PHE B 1 126 ? 14.836 -17.641 -9.117 1 92.38 126 PHE B N 1
ATOM 2218 C CA . PHE B 1 126 ? 14.078 -16.562 -9.734 1 92.38 126 PHE B CA 1
ATOM 2219 C C . PHE B 1 126 ? 13.234 -15.828 -8.695 1 92.38 126 PHE B C 1
ATOM 2221 O O . PHE B 1 126 ? 13.258 -14.602 -8.617 1 92.38 126 PHE B O 1
ATOM 2228 N N . PHE B 1 127 ? 12.594 -16.547 -7.816 1 93.12 127 PHE B N 1
ATOM 2229 C CA . PHE B 1 127 ? 11.719 -15.961 -6.812 1 93.12 127 PHE B CA 1
ATOM 2230 C C . PHE B 1 127 ? 12.531 -15.312 -5.699 1 93.12 127 PHE B C 1
ATOM 2232 O O . PHE B 1 127 ? 12.117 -14.305 -5.125 1 93.12 127 PHE B O 1
ATOM 2239 N N . ASN B 1 128 ? 13.711 -15.812 -5.449 1 94.25 128 ASN B N 1
ATOM 2240 C CA . ASN B 1 128 ? 14.547 -15.211 -4.418 1 94.25 128 ASN B CA 1
ATOM 2241 C C . ASN B 1 128 ? 15.031 -13.82 -4.828 1 94.25 128 ASN B C 1
ATOM 2243 O O . ASN B 1 128 ? 15.102 -12.914 -4 1 94.25 128 ASN B O 1
ATOM 2247 N N . ILE B 1 129 ? 15.367 -13.727 -6.07 1 96.38 129 ILE B N 1
ATOM 2248 C CA . ILE B 1 129 ? 15.773 -12.422 -6.578 1 96.38 129 ILE B CA 1
ATOM 2249 C C . ILE B 1 129 ? 14.578 -11.469 -6.57 1 96.38 129 ILE B C 1
ATOM 2251 O O . ILE B 1 129 ? 14.719 -10.281 -6.266 1 96.38 129 ILE B O 1
ATOM 2255 N N . GLY B 1 130 ? 13.422 -12 -6.934 1 96.44 130 GLY B N 1
ATOM 2256 C CA . GLY B 1 130 ? 12.211 -11.211 -6.812 1 96.44 130 GLY B CA 1
ATOM 2257 C C . GLY B 1 130 ? 11.938 -10.734 -5.398 1 96.44 130 GLY B C 1
ATOM 2258 O O . GLY B 1 130 ? 11.547 -9.586 -5.188 1 96.44 130 GLY B O 1
ATOM 2259 N N . TYR B 1 131 ? 12.172 -11.586 -4.434 1 96.25 131 TYR B N 1
ATOM 2260 C CA . TYR B 1 131 ? 12.008 -11.25 -3.027 1 96.25 131 TYR B CA 1
ATOM 2261 C C . TYR B 1 131 ? 12.938 -10.117 -2.623 1 96.25 131 TYR B C 1
ATOM 2263 O O . TYR B 1 131 ? 12.523 -9.18 -1.931 1 96.25 131 TYR B O 1
ATOM 2271 N N . ALA B 1 132 ? 14.156 -10.266 -3.033 1 97.94 132 ALA B N 1
ATOM 2272 C CA . ALA B 1 132 ? 15.125 -9.211 -2.746 1 97.94 132 ALA B CA 1
ATOM 2273 C C . ALA B 1 132 ? 14.695 -7.883 -3.359 1 97.94 132 ALA B C 1
ATOM 2275 O O . ALA B 1 132 ? 14.828 -6.828 -2.734 1 97.94 132 ALA B O 1
ATOM 2276 N N . SER B 1 133 ? 14.188 -7.934 -4.574 1 98.62 133 SER B N 1
ATOM 2277 C CA . SER B 1 133 ? 13.703 -6.73 -5.238 1 98.62 133 SER B CA 1
ATOM 2278 C C . SER B 1 133 ? 12.531 -6.113 -4.477 1 98.62 133 SER B C 1
ATOM 2280 O O . SER B 1 133 ? 12.492 -4.898 -4.266 1 98.62 133 SER B O 1
ATOM 2282 N N . ALA B 1 134 ? 11.602 -6.906 -4.059 1 98.5 134 ALA B N 1
ATOM 2283 C CA . ALA B 1 134 ? 10.445 -6.422 -3.301 1 98.5 134 ALA B CA 1
ATOM 2284 C C . ALA B 1 134 ? 10.883 -5.789 -1.981 1 98.5 134 ALA B C 1
ATOM 2286 O O . ALA B 1 134 ? 10.305 -4.789 -1.546 1 98.5 134 ALA B O 1
ATOM 2287 N N . LEU B 1 135 ? 11.867 -6.387 -1.339 1 98.56 135 LEU B N 1
ATOM 2288 C CA . LEU B 1 135 ? 12.383 -5.848 -0.088 1 98.56 135 LEU B CA 1
ATOM 2289 C C . LEU B 1 135 ? 12.992 -4.465 -0.302 1 98.56 135 LEU B C 1
ATOM 2291 O O . LEU B 1 135 ? 12.773 -3.553 0.495 1 98.56 135 LEU B O 1
ATOM 2295 N N . LEU B 1 136 ? 13.719 -4.344 -1.368 1 98.88 136 LEU B N 1
ATOM 2296 C CA . LEU B 1 136 ? 14.336 -3.057 -1.671 1 98.88 136 LEU B CA 1
ATOM 2297 C C . LEU B 1 136 ? 13.281 -2.002 -1.977 1 98.88 136 LEU B C 1
ATOM 2299 O O . LEU B 1 136 ? 13.406 -0.849 -1.562 1 98.88 136 LEU B O 1
ATOM 2303 N N . LEU B 1 137 ? 12.281 -2.41 -2.701 1 98.88 137 LEU B N 1
ATOM 2304 C CA . LEU B 1 137 ? 11.164 -1.515 -2.961 1 98.88 137 LEU B CA 1
ATOM 2305 C C . LEU B 1 137 ? 10.469 -1.113 -1.661 1 98.88 137 LEU B C 1
ATOM 2307 O O . LEU B 1 137 ? 10.086 0.046 -1.489 1 98.88 137 LEU B O 1
ATOM 2311 N N . PHE B 1 138 ? 10.383 -2.023 -0.737 1 98.81 138 PHE B N 1
ATOM 2312 C CA . PHE B 1 138 ? 9.773 -1.761 0.562 1 98.81 138 PHE B CA 1
ATOM 2313 C C . PHE B 1 138 ? 10.625 -0.782 1.368 1 98.81 138 PHE B C 1
ATOM 2315 O O . PHE B 1 138 ? 10.086 0.101 2.041 1 98.81 138 PHE B O 1
ATOM 2322 N N . LEU B 1 139 ? 11.836 -0.938 1.312 1 98.81 139 LEU B N 1
ATOM 2323 C CA . LEU B 1 139 ? 12.719 -0.011 2.012 1 98.81 139 LEU B CA 1
ATOM 2324 C C . LEU B 1 139 ? 12.586 1.399 1.446 1 98.81 139 LEU B C 1
ATOM 2326 O O . LEU B 1 139 ? 12.602 2.377 2.197 1 98.81 139 LEU B O 1
ATOM 2330 N N . ALA B 1 140 ? 12.523 1.498 0.13 1 98.88 140 ALA B N 1
ATOM 2331 C CA . ALA B 1 140 ? 12.289 2.797 -0.494 1 98.88 140 ALA B CA 1
ATOM 2332 C C . ALA B 1 140 ? 10.961 3.391 -0.034 1 98.88 140 ALA B C 1
ATOM 2334 O O . ALA B 1 140 ? 10.859 4.598 0.202 1 98.88 140 ALA B O 1
ATOM 2335 N N . PHE B 1 141 ? 9.969 2.537 0.11 1 98.81 141 PHE B N 1
ATOM 2336 C CA . PHE B 1 141 ? 8.68 2.957 0.649 1 98.81 141 PHE B CA 1
ATOM 2337 C C . PHE B 1 141 ? 8.844 3.543 2.047 1 98.81 141 PHE B C 1
ATOM 2339 O O . PHE B 1 141 ? 8.281 4.598 2.352 1 98.81 141 PHE B O 1
ATOM 2346 N N . LEU B 1 142 ? 9.578 2.916 2.871 1 98.56 142 LEU B N 1
ATOM 2347 C CA . LEU B 1 142 ? 9.75 3.418 4.23 1 98.56 142 LEU B CA 1
ATOM 2348 C C . LEU B 1 142 ? 10.375 4.809 4.223 1 98.56 142 LEU B C 1
ATOM 2350 O O . LEU B 1 142 ? 9.961 5.684 4.988 1 98.56 142 LEU B O 1
ATOM 2354 N N . CYS B 1 143 ? 11.312 4.98 3.338 1 98.38 143 CYS B N 1
ATOM 2355 C CA . CYS B 1 143 ? 11.914 6.301 3.197 1 98.38 143 CYS B CA 1
ATOM 2356 C C . CYS B 1 143 ? 10.867 7.328 2.764 1 98.38 143 CYS B C 1
ATOM 2358 O O . CYS B 1 143 ? 10.773 8.406 3.348 1 98.38 143 CYS B O 1
ATOM 2360 N N . THR B 1 144 ? 10.078 6.953 1.814 1 98.31 144 THR B N 1
ATOM 2361 C CA . THR B 1 144 ? 9.102 7.875 1.256 1 98.31 144 THR B CA 1
ATOM 2362 C C . THR B 1 144 ? 7.949 8.102 2.234 1 98.31 144 THR B C 1
ATOM 2364 O O . THR B 1 144 ? 7.383 9.195 2.299 1 98.31 144 THR B O 1
ATOM 2367 N N . ALA B 1 145 ? 7.66 7.078 3.025 1 98.19 145 ALA B N 1
ATOM 2368 C CA . ALA B 1 145 ? 6.637 7.234 4.055 1 98.19 145 ALA B CA 1
ATOM 2369 C C . ALA B 1 145 ? 7.074 8.234 5.121 1 98.19 145 ALA B C 1
ATOM 2371 O O . ALA B 1 145 ? 6.27 9.031 5.605 1 98.19 145 ALA B O 1
ATOM 2372 N N . ILE B 1 146 ? 8.297 8.195 5.457 1 97.81 146 ILE B N 1
ATOM 2373 C CA . ILE B 1 146 ? 8.82 9.172 6.41 1 97.81 146 ILE B CA 1
ATOM 2374 C C . ILE B 1 146 ? 8.773 10.57 5.797 1 97.81 146 ILE B C 1
ATOM 2376 O O . ILE B 1 146 ? 8.391 11.531 6.465 1 97.81 146 ILE B O 1
ATOM 2380 N N . LEU B 1 147 ? 9.141 10.625 4.547 1 96.81 147 LEU B N 1
ATOM 2381 C CA . LEU B 1 147 ? 9.055 11.898 3.842 1 96.81 147 LEU B CA 1
ATOM 2382 C C . LEU B 1 147 ? 7.625 12.422 3.828 1 96.81 147 LEU B C 1
ATOM 2384 O O . LEU B 1 147 ? 7.398 13.625 3.957 1 96.81 147 LEU B O 1
ATOM 2388 N N . SER B 1 148 ? 6.68 11.523 3.691 1 96.69 148 SER B N 1
ATOM 2389 C CA . SER B 1 148 ? 5.27 11.898 3.695 1 96.69 148 SER B CA 1
ATOM 2390 C C . SER B 1 148 ? 4.852 12.461 5.051 1 96.69 148 SER B C 1
ATOM 2392 O O . SER B 1 148 ? 4.047 13.391 5.117 1 96.69 148 SER B O 1
ATOM 2394 N N . ILE B 1 149 ? 5.441 11.93 6.082 1 95.81 149 ILE B N 1
ATOM 2395 C CA . ILE B 1 149 ? 5.172 12.453 7.418 1 95.81 149 ILE B CA 1
ATOM 2396 C C . ILE B 1 149 ? 5.781 13.844 7.559 1 95.81 149 ILE B C 1
ATOM 2398 O O . ILE B 1 149 ? 5.113 14.781 8.016 1 95.81 149 ILE B O 1
ATOM 2402 N N . LEU B 1 150 ? 6.953 14.078 7.133 1 93.12 150 LEU B N 1
ATOM 2403 C CA . LEU B 1 150 ? 7.648 15.359 7.234 1 93.12 150 LEU B CA 1
ATOM 2404 C C . LEU B 1 150 ? 6.938 16.438 6.414 1 93.12 150 LEU B C 1
ATOM 2406 O O . LEU B 1 150 ? 6.777 17.562 6.875 1 93.12 150 LEU B O 1
ATOM 2410 N N . SER B 1 151 ? 6.484 16.016 5.262 1 91.88 151 SER B N 1
ATOM 2411 C CA . SER B 1 151 ? 5.801 17 4.41 1 91.88 151 SER B CA 1
ATOM 2412 C C . SER B 1 151 ? 4.449 17.391 5 1 91.88 151 SER B C 1
ATOM 2414 O O . SER B 1 151 ? 3.957 18.484 4.75 1 91.88 151 SER B O 1
ATOM 2416 N N . SER B 1 152 ? 3.871 16.516 5.766 1 92.25 152 SER B N 1
ATOM 2417 C CA . SER B 1 152 ? 2.611 16.844 6.43 1 92.25 152 SER B CA 1
ATOM 2418 C C . SER B 1 152 ? 2.801 17.938 7.465 1 92.25 152 SER B C 1
ATOM 2420 O O . SER B 1 152 ? 1.935 18.797 7.629 1 92.25 152 SER B O 1
ATOM 2422 N N . TYR B 1 153 ? 3.918 17.953 8.062 1 89.06 153 TYR B N 1
ATOM 2423 C CA . TYR B 1 153 ? 4.199 18.969 9.078 1 89.06 153 TYR B CA 1
ATOM 2424 C C . TYR B 1 153 ? 4.586 20.297 8.43 1 89.06 153 TYR B C 1
ATOM 2426 O O . TYR B 1 153 ? 4.594 21.344 9.094 1 89.06 153 TYR B O 1
ATOM 2434 N N . ALA B 1 154 ? 4.816 20.297 7.184 1 85 154 ALA B N 1
ATOM 2435 C CA . ALA B 1 154 ? 5.246 21.5 6.477 1 85 154 ALA B CA 1
ATOM 2436 C C . ALA B 1 154 ? 4.066 22.188 5.801 1 85 154 ALA B C 1
ATOM 2438 O O . ALA B 1 154 ? 4.223 23.266 5.203 1 85 154 ALA B O 1
ATOM 2439 N N . LEU B 1 155 ? 2.893 21.688 5.898 1 86 155 LEU B N 1
ATOM 2440 C CA . LEU B 1 155 ? 1.713 22.266 5.266 1 86 155 LEU B CA 1
ATOM 2441 C C . LEU B 1 155 ? 1.446 23.672 5.797 1 86 155 LEU B C 1
ATOM 2443 O O . LEU B 1 155 ? 1.586 23.922 6.996 1 86 155 LEU B O 1
ATOM 2447 N N . PRO B 1 156 ? 1.274 24.641 4.75 1 77.19 156 PRO B N 1
ATOM 2448 C CA . PRO B 1 156 ? 0.952 26 5.199 1 77.19 156 PRO B CA 1
ATOM 2449 C C . PRO B 1 156 ? -0.378 26.078 5.945 1 77.19 156 PRO B C 1
ATOM 2451 O O . PRO B 1 156 ? -1.314 25.344 5.617 1 77.19 156 PRO B O 1
ATOM 2454 N N . ARG B 1 157 ? -0.327 26.594 7.195 1 67.5 157 ARG B N 1
ATOM 2455 C CA . ARG B 1 157 ? -1.529 26.812 8 1 67.5 157 ARG B CA 1
ATOM 2456 C C . ARG B 1 157 ? -2.283 28.047 7.547 1 67.5 157 ARG B C 1
ATOM 2458 O O . ARG B 1 157 ? -1.675 29.094 7.293 1 67.5 157 ARG B O 1
ATOM 2465 N N . LYS B 1 158 ? -3.316 27.938 6.828 1 51.5 158 LYS B N 1
ATOM 2466 C CA . LYS B 1 158 ? -4.066 29.188 6.688 1 51.5 158 LYS B CA 1
ATOM 2467 C C . LYS B 1 158 ? -4.566 29.688 8.039 1 51.5 158 LYS B C 1
ATOM 2469 O O . LYS B 1 158 ? -5.238 28.953 8.766 1 51.5 158 LYS B O 1
ATOM 2474 N N . VAL B 1 159 ? -3.855 30.609 8.68 1 43.25 159 VAL B N 1
ATOM 2475 C CA . VAL B 1 159 ? -4.41 31.469 9.727 1 43.25 159 VAL B CA 1
ATOM 2476 C C . VAL B 1 159 ? -5.781 31.984 9.297 1 43.25 159 VAL B C 1
ATOM 2478 O O . VAL B 1 159 ? -6 32.281 8.117 1 43.25 159 VAL B O 1
#

Organism: NCBI:txid176857

pLDDT: mean 87.78, std 15.22, range [27.48, 98.88]

Foldseek 3Di:
DVVVVVLVVLLLVLLVLLLVLLVLLLVLQQVQKDADPVGIDGLVVDPLSVLLNVLSVVSNVLSVVVNVVVVVCVVPPVDDDLVNLVCQQVVLVVSLVSLQSSLVSLVVCLVVVCVPCPPVDDCVVSSVSSNSSSVSSVSSSVSSVVSNVVSVVVRDDDD/DVVVVVVVVLLLVLLVLLLVLLVLLLVLQQVQKDADPVGIDGLVVDPLSVLLNVLSVVSNVLSVVVNVVVVVCVVPPVDDDLVNLVCQQVVLVVSLVSLQSSLVSLVVCLVVVCVPCPPVDDCVSSSVSSNSSSVSSVSSSVSSVVSNVVSVVVRDDDD

Radius of gyration: 21.78 Å; Cα contacts (8 Å, |Δi|>4): 416; chains: 2; bounding box: 39×66×50 Å

InterPro domains:
  IPR006702 Casparian strip membrane protein domain [PF04535] (8-143)

Sequence (318 aa):
MAFWNSPSKVTLSLRGLSVLFLIASTILLIVDKHSNDYGGINYTYFFSYKYMFGTGVIGIAYNFLQIISFAICRMLMDNDSDVYSLIEFYGDKAVSYILATGAAAGFGAIIDLKKIKLYDADLTGFFNIGYASALLLFLAFLCTAILSILSSYALPRKVMAFWNSPSKVTLSLRGLSVLFLIASTILLIVDKHSNDYGGINYTYFFSYKYMFGTGVIGIAYNFLQIISFAICRMLMDNDSDVYSLIEFYGDKAVSYILATGAAAGFGAIIDLKKIKLYDADLTGFFNIGYASALLLFLAFLCTAILSILSSYALPRKV

Solvent-accessible surface area (backbone atoms only — not comparable to full-atom values): 15750 Å² total; per-residue (Å²): 122,63,70,70,61,45,52,48,53,53,52,48,50,35,36,51,49,21,36,52,28,20,51,52,18,41,51,42,43,73,68,38,61,44,72,56,100,87,47,71,49,46,41,79,74,34,58,20,43,41,45,28,43,50,28,28,53,52,46,34,53,49,41,52,50,49,52,51,47,51,56,48,41,67,71,71,38,96,63,90,49,64,65,55,35,49,50,44,26,54,46,29,45,52,46,22,49,42,23,38,22,18,19,29,7,29,50,23,28,46,61,41,50,69,71,43,76,52,85,80,48,88,54,61,66,47,47,50,46,47,49,53,19,23,50,28,28,38,52,21,17,54,35,32,45,51,48,23,54,56,28,40,75,56,49,79,71,83,127,122,64,68,70,60,47,52,49,52,53,50,49,50,35,36,53,51,23,36,52,28,19,50,53,18,41,50,42,42,72,67,37,60,42,73,56,99,88,47,70,47,45,41,78,76,35,56,20,44,42,44,27,42,51,27,28,52,52,48,35,56,50,39,51,49,49,54,51,49,50,56,47,40,68,71,71,38,98,63,89,48,65,65,55,35,49,51,45,26,55,47,28,46,51,47,22,50,43,24,40,21,16,18,28,6,29,50,24,28,46,60,41,48,68,72,43,77,52,85,82,49,88,53,61,67,49,48,51,45,48,49,53,20,24,51,29,28,37,52,20,17,53,35,33,43,51,48,24,54,55,28,40,73,54,50,76,74,82,125

Secondary structure (DSSP, 8-state):
-HHHHHHHHHHHHHHHHHHHHHHHHHHHHHH-EEEETTEEEEGGGSHHHHHHHHHHHHHHHHHHHHHHHHHHHHHH-SS--HHHHHHHHHHHHHHHHHHHHHHHHHHHHHHHHHHS-GGG---HHHHHHHHHHHHHHHHHHHHHHHHHHHHHHT-----/-HHHHHHHHHHHHHHHHHHHHHHHHHHHHHH-EEEETTEEEEGGGSHHHHHHHHHHHHHHHHHHHHHHHHHHHHHH-SS--HHHHHHHHHHHHHHHHHHHHHHHHHHHHHHHHHHS--TT---HHHHHHHHHHHHHHHHHHHHHHHHHHHHHHT-----